Protein AF-A0A848FLX7-F1 (afdb_monomer)

Solvent-accessible surface area (backbone atoms only — not comparable to full-atom values): 18243 Å² total; per-residue (Å²): 87,53,69,36,71,25,84,86,60,88,41,26,33,49,32,21,62,36,48,18,68,13,92,92,61,71,43,74,45,74,50,59,75,95,51,20,68,48,35,54,54,49,52,53,51,46,51,53,52,49,48,54,48,59,73,30,54,90,78,45,88,73,88,76,82,71,93,40,49,74,74,42,47,44,32,34,31,32,32,17,45,21,85,39,62,52,8,48,68,48,31,52,53,49,32,54,70,72,24,56,90,88,47,42,63,82,76,42,56,26,45,28,31,24,37,26,31,36,78,77,26,79,68,51,38,68,56,52,36,51,40,42,78,71,53,32,40,79,28,53,33,48,56,60,86,53,46,68,58,54,61,66,60,47,43,51,43,49,57,54,52,49,52,54,36,50,71,57,36,70,70,51,78,80,49,42,41,41,38,42,41,84,29,55,31,41,41,84,46,52,66,56,53,48,36,41,75,66,56,24,36,31,37,39,36,44,40,63,50,50,34,89,71,38,64,57,58,60,44,26,80,84,22,40,37,57,65,41,64,41,57,47,98,86,69,49,74,42,80,22,28,42,35,49,18,59,41,45,77,78,21,67,53,53,73,47,59,38,56,45,54,52,52,47,36,14,73,44,92,74,51,53,47,27,48,49,21,33,41,38,60,18,39,40,39,75,53,70,57,51,52,32,44,53,53,47,27,59,80,69,75,33,34,34,31,13,52,63,58,52,50,47,37,56,53,16,51,70,66,31,47,78,42,77,76,46,71,77,92,85,53,80,47,65,45,74,52,69,32,87,67,32,53,54,112

pLDDT: mean 97.06, std 1.93, range [88.44, 98.94]

Structure (mmCIF, N/CA/C/O backbone):
data_AF-A0A848FLX7-F1
#
_entry.id   AF-A0A848FLX7-F1
#
loop_
_atom_site.group_PDB
_atom_site.id
_atom_site.type_symbol
_atom_site.label_atom_id
_atom_site.label_alt_id
_atom_site.label_comp_id
_atom_site.label_asym_id
_atom_site.label_entity_id
_atom_site.label_seq_id
_atom_site.pdbx_PDB_ins_code
_atom_site.Cartn_x
_atom_site.Cartn_y
_atom_site.Cartn_z
_atom_site.occupancy
_atom_site.B_iso_or_equiv
_atom_site.auth_seq_id
_atom_site.auth_comp_id
_atom_site.auth_asym_id
_atom_site.auth_atom_id
_atom_site.pdbx_PDB_model_num
ATOM 1 N N . TRP A 1 1 ? 17.409 -17.301 3.131 1.00 89.19 1 TRP A N 1
ATOM 2 C CA . TRP A 1 1 ? 16.414 -16.732 2.208 1.00 89.19 1 TRP A CA 1
ATOM 3 C C . TRP A 1 1 ? 16.467 -15.209 2.173 1.00 89.19 1 TRP A C 1
ATOM 5 O O . TRP A 1 1 ? 16.417 -14.662 1.096 1.00 89.19 1 TRP A O 1
ATOM 15 N N . ALA A 1 2 ? 16.653 -14.505 3.303 1.00 88.44 2 ALA A N 1
ATOM 16 C CA . ALA A 1 2 ? 16.562 -13.034 3.367 1.00 88.44 2 ALA A CA 1
ATOM 17 C C . ALA A 1 2 ? 17.347 -12.204 2.326 1.00 88.44 2 ALA A C 1
ATOM 19 O O . ALA A 1 2 ? 16.922 -11.088 2.067 1.00 88.44 2 ALA A O 1
ATOM 20 N N . ALA A 1 3 ? 18.466 -12.706 1.801 1.00 94.12 3 ALA A N 1
ATOM 21 C CA . ALA A 1 3 ? 19.294 -12.064 0.772 1.00 94.12 3 ALA A CA 1
ATOM 22 C C . ALA A 1 3 ? 19.680 -13.090 -0.311 1.00 94.12 3 ALA A C 1
ATOM 24 O O . ALA A 1 3 ? 20.846 -13.231 -0.672 1.00 94.12 3 ALA A O 1
ATOM 25 N N . GLN A 1 4 ? 18.729 -13.940 -0.693 1.00 95.56 4 GLN A N 1
ATOM 26 C CA . GLN A 1 4 ? 18.921 -14.995 -1.681 1.00 95.56 4 GLN A CA 1
ATOM 27 C C . GLN A 1 4 ? 17.806 -14.888 -2.703 1.00 95.56 4 GLN A C 1
ATOM 29 O O . GLN A 1 4 ? 16.652 -14.871 -2.300 1.00 95.56 4 GLN A O 1
ATOM 34 N N . GLU A 1 5 ? 18.172 -14.890 -3.977 1.00 96.19 5 GLU A N 1
ATOM 35 C CA . GLU A 1 5 ? 17.257 -15.161 -5.083 1.00 96.19 5 GLU A CA 1
ATOM 36 C C . GLU A 1 5 ? 16.887 -16.655 -5.016 1.00 96.19 5 GLU A C 1
ATOM 38 O O . GLU A 1 5 ? 17.757 -17.506 -4.763 1.00 96.19 5 GLU A O 1
ATOM 43 N N . ARG A 1 6 ? 15.596 -16.974 -5.102 1.00 96.12 6 ARG A N 1
ATOM 44 C CA . ARG A 1 6 ? 15.056 -18.324 -4.926 1.00 96.12 6 ARG A CA 1
ATOM 45 C C . ARG A 1 6 ? 14.044 -18.725 -5.996 1.00 96.12 6 ARG A C 1
ATOM 47 O O . ARG A 1 6 ? 13.916 -19.931 -6.210 1.00 96.12 6 ARG A O 1
ATOM 54 N N . ASP A 1 7 ? 13.345 -17.796 -6.638 1.00 95.00 7 ASP A N 1
ATOM 55 C CA . ASP A 1 7 ? 12.300 -18.070 -7.636 1.00 95.00 7 ASP A CA 1
ATOM 56 C C . ASP A 1 7 ? 12.832 -18.337 -9.069 1.00 95.00 7 ASP A C 1
ATOM 58 O O . ASP A 1 7 ? 12.095 -18.788 -9.950 1.00 95.00 7 ASP A O 1
ATOM 62 N N . GLY A 1 8 ? 14.132 -18.146 -9.291 1.00 95.31 8 GLY A N 1
ATOM 63 C CA . GLY A 1 8 ? 14.848 -18.245 -10.560 1.00 95.31 8 GLY A CA 1
ATOM 64 C C . GLY A 1 8 ? 14.825 -16.967 -11.407 1.00 95.31 8 GLY A C 1
ATOM 65 O O . GLY A 1 8 ? 15.223 -17.021 -12.577 1.00 95.31 8 GLY A O 1
ATOM 66 N N . LEU A 1 9 ? 14.348 -15.840 -10.873 1.00 95.44 9 LEU A N 1
ATOM 67 C CA . LEU A 1 9 ? 14.141 -14.590 -11.597 1.00 95.44 9 LEU A CA 1
ATOM 68 C C . LEU A 1 9 ? 14.898 -13.459 -10.900 1.00 95.44 9 LEU A C 1
ATOM 70 O O . LEU A 1 9 ? 14.525 -12.990 -9.840 1.00 95.44 9 LEU A O 1
ATOM 74 N N . THR A 1 10 ? 15.932 -12.914 -11.535 1.00 95.19 10 THR A N 1
ATOM 75 C CA . THR A 1 10 ? 16.674 -11.768 -10.978 1.00 95.19 10 THR A CA 1
ATOM 76 C C . THR A 1 10 ? 15.885 -10.453 -11.084 1.00 95.19 10 THR A C 1
ATOM 78 O O . THR A 1 10 ? 15.084 -10.308 -12.021 1.00 95.19 10 THR A O 1
ATOM 81 N N . PRO A 1 11 ? 16.134 -9.450 -10.218 1.00 96.94 11 PRO A N 1
ATOM 82 C CA . PRO A 1 11 ? 16.991 -9.464 -9.016 1.00 96.94 11 PRO A CA 1
ATOM 83 C C . PRO A 1 11 ? 16.308 -10.137 -7.812 1.00 96.94 11 PRO A C 1
ATOM 85 O O . PRO A 1 11 ? 15.218 -10.674 -7.963 1.00 96.94 11 PRO A O 1
ATOM 88 N N . ILE A 1 12 ? 16.920 -10.077 -6.624 1.00 97.88 12 ILE A N 1
ATOM 89 C CA . ILE A 1 12 ? 16.297 -10.539 -5.375 1.00 97.88 12 ILE A CA 1
ATOM 90 C C . ILE A 1 12 ? 15.062 -9.683 -5.075 1.00 97.88 12 ILE A C 1
ATOM 92 O O . ILE A 1 12 ? 15.116 -8.446 -5.090 1.00 97.88 12 ILE A O 1
ATOM 96 N N . ARG A 1 13 ? 13.952 -10.337 -4.741 1.00 97.19 13 ARG A N 1
ATOM 97 C CA . ARG A 1 13 ? 12.660 -9.716 -4.443 1.00 97.19 13 ARG A CA 1
ATOM 98 C C . ARG A 1 13 ? 12.123 -10.153 -3.088 1.00 97.19 13 ARG A C 1
ATOM 100 O O . ARG A 1 13 ? 12.689 -10.963 -2.357 1.00 97.19 13 ARG A O 1
ATOM 107 N N . SER A 1 14 ? 11.013 -9.542 -2.689 1.00 95.31 14 SER A N 1
ATOM 108 C CA . SER A 1 14 ? 10.400 -9.820 -1.389 1.00 95.31 14 SER A CA 1
ATOM 109 C C . SER A 1 14 ? 9.841 -11.241 -1.262 1.00 95.31 14 SER A C 1
ATOM 111 O O . SER A 1 14 ? 9.833 -11.792 -0.159 1.00 95.31 14 SER A O 1
ATOM 113 N N . ASP A 1 15 ? 9.355 -11.813 -2.365 1.00 95.31 15 ASP A N 1
ATOM 114 C CA . ASP A 1 15 ? 8.728 -13.133 -2.437 1.00 95.31 15 ASP A CA 1
ATOM 115 C C . ASP A 1 15 ? 9.738 -14.269 -2.255 1.00 95.31 15 ASP A C 1
ATOM 117 O O . ASP A 1 15 ? 9.377 -15.292 -1.677 1.00 95.31 15 ASP A O 1
ATOM 121 N N . ASP A 1 16 ? 11.023 -14.045 -2.548 1.00 96.38 16 ASP A N 1
ATOM 122 C CA . ASP A 1 16 ? 12.108 -14.984 -2.233 1.00 96.38 16 ASP A CA 1
ATOM 123 C C . ASP A 1 16 ? 12.153 -15.367 -0.743 1.00 96.38 16 ASP A C 1
ATOM 125 O O . ASP A 1 16 ? 12.635 -16.428 -0.351 1.00 96.38 16 ASP A O 1
ATOM 129 N N . LYS A 1 17 ? 11.626 -14.527 0.153 1.00 94.50 17 LYS A N 1
ATOM 130 C CA . LYS A 1 17 ? 11.526 -14.855 1.588 1.00 94.50 17 LYS A CA 1
ATOM 131 C C . LYS A 1 17 ? 10.428 -15.869 1.903 1.00 94.50 17 LYS A C 1
ATOM 133 O O . LYS A 1 17 ? 10.364 -16.348 3.035 1.00 94.50 17 LYS A O 1
ATOM 138 N N . TYR A 1 18 ? 9.582 -16.171 0.931 1.00 95.19 18 TYR A N 1
ATOM 139 C CA . TYR A 1 18 ? 8.420 -17.038 1.041 1.00 95.19 18 TYR A CA 1
ATOM 140 C C . TYR A 1 18 ? 8.495 -18.230 0.079 1.00 95.19 18 TYR A C 1
ATOM 142 O O . TYR A 1 18 ? 7.966 -19.288 0.419 1.00 95.19 18 TYR A O 1
ATOM 150 N N . TYR A 1 19 ? 9.197 -18.086 -1.049 1.00 95.12 19 TYR A N 1
ATOM 151 C CA . TYR A 1 19 ? 9.442 -19.142 -2.024 1.00 95.12 19 TYR A CA 1
ATOM 152 C C . TYR A 1 19 ? 10.532 -20.120 -1.549 1.00 95.12 19 TYR A C 1
ATOM 154 O O . TYR A 1 19 ? 11.714 -19.793 -1.389 1.00 95.12 19 TYR A O 1
ATOM 162 N N . GLY A 1 20 ? 10.133 -21.362 -1.296 1.00 94.19 20 GLY A N 1
ATOM 163 C CA . GLY A 1 20 ? 10.991 -22.413 -0.764 1.00 94.19 20 GLY A CA 1
ATOM 164 C C . GLY A 1 20 ? 11.665 -23.245 -1.847 1.00 94.19 20 GLY A C 1
ATOM 165 O O . GLY A 1 20 ? 12.803 -23.674 -1.652 1.00 94.19 20 GLY A O 1
ATOM 166 N N . ALA A 1 21 ? 11.014 -23.451 -2.991 1.00 93.56 21 ALA A N 1
ATOM 167 C CA . ALA A 1 21 ? 11.415 -24.429 -4.005 1.00 93.56 21 ALA A CA 1
ATOM 168 C C . ALA A 1 21 ? 12.568 -23.968 -4.928 1.00 93.56 21 ALA A C 1
ATOM 170 O O . ALA A 1 21 ? 12.525 -24.170 -6.143 1.00 93.56 21 ALA A O 1
ATOM 171 N N . ALA A 1 22 ? 13.612 -23.349 -4.368 1.00 94.12 22 ALA A N 1
ATOM 172 C CA . ALA A 1 22 ? 14.777 -22.888 -5.120 1.00 94.12 22 ALA A CA 1
ATOM 173 C C . ALA A 1 22 ? 15.530 -24.055 -5.777 1.00 94.12 22 ALA A C 1
ATOM 175 O O . ALA A 1 22 ? 15.767 -25.085 -5.146 1.00 94.12 22 ALA A O 1
ATOM 176 N N . ALA A 1 23 ? 15.984 -23.879 -7.022 1.00 92.88 23 ALA A N 1
ATOM 177 C CA . ALA A 1 23 ? 16.601 -24.958 -7.805 1.00 92.88 23 ALA A CA 1
ATOM 178 C C . ALA A 1 23 ? 17.851 -25.574 -7.142 1.00 92.88 23 ALA A C 1
ATOM 180 O O . ALA A 1 23 ? 18.072 -26.782 -7.231 1.00 92.88 23 ALA A O 1
ATOM 181 N N . ALA A 1 24 ? 18.666 -24.751 -6.474 1.00 91.88 24 ALA A N 1
ATOM 182 C CA . ALA A 1 24 ? 19.899 -25.185 -5.811 1.00 91.88 24 ALA A CA 1
ATOM 183 C C . ALA A 1 24 ? 19.707 -25.609 -4.338 1.00 91.88 24 ALA A C 1
ATOM 185 O O . ALA A 1 24 ? 20.602 -26.227 -3.765 1.00 91.88 24 ALA A O 1
ATOM 186 N N . ASP A 1 25 ? 18.569 -25.273 -3.725 1.00 93.94 25 ASP A N 1
ATOM 187 C CA . ASP A 1 25 ? 18.243 -25.539 -2.316 1.00 93.94 25 ASP A CA 1
ATOM 188 C C . ASP A 1 25 ? 16.715 -25.684 -2.153 1.00 93.94 25 ASP A C 1
ATOM 190 O O . ASP A 1 25 ? 16.052 -24.766 -1.650 1.00 93.94 25 ASP A O 1
ATOM 194 N N . PRO A 1 26 ? 16.132 -26.801 -2.632 1.00 95.38 26 PRO A N 1
ATOM 195 C CA . PRO A 1 26 ? 14.692 -26.992 -2.613 1.00 95.38 26 PRO A CA 1
ATOM 196 C C . PRO A 1 26 ? 14.205 -27.229 -1.183 1.00 95.38 26 PRO A C 1
ATOM 198 O O . PRO A 1 26 ? 14.571 -28.204 -0.526 1.00 95.38 26 PRO A O 1
ATOM 201 N N . GLN A 1 27 ? 13.342 -26.333 -0.725 1.00 95.94 27 GLN A N 1
ATOM 202 C CA . GLN A 1 27 ? 12.633 -26.390 0.548 1.00 95.94 27 GLN A CA 1
ATOM 203 C C . GLN A 1 27 ? 11.127 -26.272 0.283 1.00 95.94 27 GLN A C 1
ATOM 205 O O . GLN A 1 27 ? 10.707 -25.884 -0.806 1.00 95.94 27 GLN A O 1
ATOM 210 N N . SER A 1 28 ? 10.297 -26.576 1.278 1.00 95.06 28 SER A N 1
ATOM 211 C CA . SER A 1 28 ? 8.888 -26.171 1.225 1.00 95.06 28 SER A CA 1
ATOM 212 C C . SER A 1 28 ? 8.779 -24.653 1.313 1.00 95.06 28 SER A C 1
ATOM 214 O O . SER A 1 28 ? 9.562 -24.033 2.034 1.00 95.06 28 SER A O 1
ATOM 216 N N . ASP A 1 29 ? 7.791 -24.069 0.641 1.00 94.50 29 ASP A N 1
ATOM 217 C CA . ASP A 1 29 ? 7.465 -22.651 0.797 1.00 94.50 29 ASP A CA 1
ATOM 218 C C . ASP A 1 29 ? 7.195 -22.297 2.262 1.00 94.50 29 ASP A C 1
ATOM 220 O O . ASP A 1 29 ? 6.688 -23.111 3.043 1.00 94.50 29 ASP A O 1
ATOM 224 N N . TRP A 1 30 ? 7.519 -21.058 2.639 1.00 91.94 30 TRP A N 1
ATOM 225 C CA . TRP A 1 30 ? 7.217 -20.552 3.981 1.00 91.94 30 TRP A CA 1
ATOM 226 C C . TRP A 1 30 ? 5.709 -20.523 4.243 1.00 91.94 30 TRP A C 1
ATOM 228 O O . TRP A 1 30 ? 5.258 -20.741 5.369 1.00 91.94 30 TRP A O 1
ATOM 238 N N . VAL A 1 31 ? 4.932 -20.236 3.194 1.00 89.56 31 VAL A N 1
ATOM 239 C CA . VAL A 1 31 ? 3.473 -20.196 3.225 1.00 89.56 31 VAL A CA 1
ATOM 240 C C . VAL A 1 31 ? 2.897 -21.370 2.437 1.00 89.56 31 VAL A C 1
ATOM 242 O O . VAL A 1 31 ? 3.304 -21.656 1.319 1.00 89.56 31 VAL A O 1
ATOM 245 N N . ASP A 1 32 ? 1.911 -22.044 3.021 1.00 92.62 32 ASP A N 1
ATOM 246 C CA . ASP A 1 32 ? 1.119 -23.061 2.329 1.00 92.62 32 ASP A CA 1
ATOM 247 C C . ASP A 1 32 ? 0.087 -22.369 1.428 1.00 92.62 32 ASP A C 1
ATOM 249 O O . ASP A 1 32 ? -0.885 -21.790 1.930 1.00 92.62 32 ASP A O 1
ATOM 253 N N . LEU A 1 33 ? 0.278 -22.435 0.106 1.00 92.88 33 LEU A N 1
ATOM 254 C CA . LEU A 1 33 ? -0.634 -21.828 -0.867 1.00 92.88 33 LEU A CA 1
ATOM 255 C C . LEU A 1 33 ? -2.056 -22.402 -0.807 1.00 92.88 33 LEU A C 1
ATOM 257 O O . LEU A 1 33 ? -3.013 -21.680 -1.073 1.00 92.88 33 LEU A O 1
ATOM 261 N N . ALA A 1 34 ? -2.253 -23.632 -0.318 1.00 94.81 34 ALA A N 1
ATOM 262 C CA . ALA A 1 34 ? -3.601 -24.158 -0.086 1.00 94.81 34 ALA A CA 1
ATOM 263 C C . ALA A 1 34 ? -4.333 -23.438 1.068 1.00 94.81 34 ALA A C 1
ATOM 265 O O . ALA A 1 34 ? -5.549 -23.571 1.222 1.00 94.81 34 ALA A O 1
ATOM 266 N N . LYS A 1 35 ? -3.606 -22.669 1.890 1.00 95.94 35 LYS A N 1
ATOM 267 C CA . LYS A 1 35 ? -4.122 -21.893 3.028 1.00 95.94 35 LYS A CA 1
ATOM 268 C C . LYS A 1 35 ? -3.846 -20.393 2.922 1.00 95.94 35 LYS A C 1
ATOM 270 O O . LYS A 1 35 ? -4.177 -19.664 3.856 1.00 95.94 35 LYS A O 1
ATOM 275 N N . VAL A 1 36 ? -3.287 -19.914 1.810 1.00 96.31 36 VAL A N 1
ATOM 276 C CA . VAL A 1 36 ? -2.887 -18.503 1.626 1.00 96.31 36 VAL A CA 1
ATOM 277 C C . VAL A 1 36 ? -4.069 -17.532 1.654 1.00 96.31 36 VAL A C 1
ATOM 279 O O . VAL A 1 36 ? -3.903 -16.343 1.904 1.00 96.31 36 VAL A O 1
ATOM 282 N N . ALA A 1 37 ? -5.289 -18.042 1.484 1.00 97.00 37 ALA A N 1
ATOM 283 C CA . ALA A 1 37 ? -6.525 -17.303 1.707 1.00 97.00 37 ALA A CA 1
ATOM 284 C C . ALA A 1 37 ? -6.699 -16.790 3.150 1.00 97.00 37 ALA A C 1
ATOM 286 O O . ALA A 1 37 ? -7.409 -15.808 3.359 1.00 97.00 37 ALA A O 1
ATOM 287 N N . ILE A 1 38 ? -6.116 -17.477 4.138 1.00 97.69 38 ILE A N 1
ATOM 288 C CA . ILE A 1 38 ? -6.300 -17.184 5.561 1.00 97.69 38 ILE A CA 1
ATOM 289 C C . ILE A 1 38 ? -5.268 -16.128 5.984 1.00 97.69 38 ILE A C 1
ATOM 291 O O . ILE A 1 38 ? -4.069 -16.398 5.880 1.00 97.69 38 ILE A O 1
ATOM 295 N N . PRO A 1 39 ? -5.681 -14.972 6.538 1.00 97.00 39 PRO A N 1
ATOM 296 C CA . PRO A 1 39 ? -4.765 -14.005 7.137 1.00 97.00 39 PRO A CA 1
ATOM 297 C C . PRO A 1 39 ? -4.252 -14.536 8.484 1.00 97.00 39 PRO A C 1
ATOM 299 O O . PRO A 1 39 ? -4.696 -14.113 9.549 1.00 97.00 39 PRO A O 1
ATOM 302 N N . GLN A 1 40 ? -3.358 -15.526 8.464 1.00 95.56 40 GLN A N 1
ATOM 303 C CA . GLN A 1 40 ? -2.942 -16.260 9.664 1.00 95.56 40 GLN A CA 1
ATOM 304 C C . GLN A 1 40 ? -2.412 -15.343 10.778 1.00 95.56 40 GLN A C 1
ATOM 306 O O . GLN A 1 40 ? -2.744 -15.554 11.946 1.00 95.56 40 GLN A O 1
ATOM 311 N N . ALA A 1 41 ? -1.635 -14.314 10.432 1.00 95.12 41 ALA A N 1
ATOM 312 C CA . ALA A 1 41 ? -1.134 -13.337 11.394 1.00 95.12 41 ALA A CA 1
ATOM 313 C C . ALA A 1 41 ? -2.278 -12.501 11.993 1.00 95.12 41 ALA A C 1
ATOM 315 O O . ALA A 1 41 ? -2.331 -12.309 13.212 1.00 95.12 41 ALA A O 1
ATOM 316 N N . ASP A 1 42 ? -3.237 -12.071 11.168 1.00 97.31 42 ASP A N 1
ATOM 317 C CA . ASP A 1 42 ? -4.362 -11.258 11.640 1.00 97.31 42 ASP A CA 1
ATOM 318 C C . ASP A 1 42 ? -5.331 -12.083 12.492 1.00 97.31 42 ASP A C 1
ATOM 320 O O . ASP A 1 42 ? -5.830 -11.580 13.497 1.00 97.31 42 ASP A O 1
ATOM 324 N N . GLU A 1 43 ? -5.579 -13.353 12.151 1.00 96.81 43 GLU A N 1
ATOM 325 C CA . GLU A 1 43 ? -6.420 -14.246 12.957 1.00 96.81 43 GLU A CA 1
ATOM 326 C C . GLU A 1 43 ? -5.779 -14.544 14.317 1.00 96.81 43 GLU A C 1
ATOM 328 O O . GLU A 1 43 ? -6.469 -14.531 15.339 1.00 96.81 43 GLU A O 1
ATOM 333 N N . GLN A 1 44 ? -4.457 -14.732 14.375 1.00 96.19 44 GLN A N 1
ATOM 334 C CA . GLN A 1 44 ? -3.742 -14.878 15.647 1.00 96.19 44 GLN A CA 1
ATOM 335 C C . GLN A 1 44 ? -3.828 -13.599 16.493 1.00 96.19 44 GLN A C 1
ATOM 337 O O . GLN A 1 44 ? -4.138 -13.660 17.688 1.00 96.19 44 GLN A O 1
ATOM 342 N N . GLN A 1 45 ? -3.629 -12.426 15.883 1.00 95.50 45 GLN A N 1
ATOM 343 C CA . GLN A 1 45 ? -3.776 -11.145 16.576 1.00 95.50 45 GLN A CA 1
ATOM 344 C C . GLN A 1 45 ? -5.221 -10.917 17.048 1.00 95.50 45 GLN A C 1
ATOM 346 O O . GLN A 1 45 ? -5.453 -10.433 18.160 1.00 95.50 45 GLN A O 1
ATOM 351 N N . ARG A 1 46 ? -6.210 -11.285 16.231 1.00 95.31 46 ARG A N 1
ATOM 352 C CA . ARG A 1 46 ? -7.637 -11.173 16.546 1.00 95.31 46 ARG A CA 1
ATOM 353 C C . ARG A 1 46 ? -8.037 -12.114 17.673 1.00 95.31 46 ARG A C 1
ATOM 355 O O . ARG A 1 46 ? -8.772 -11.688 18.564 1.00 95.31 46 ARG A O 1
ATOM 362 N N . LEU A 1 47 ? -7.524 -13.345 17.684 1.00 97.00 47 LEU A N 1
ATOM 363 C CA . LEU A 1 47 ? -7.699 -14.279 18.792 1.00 97.00 47 LEU A CA 1
ATOM 364 C C . LEU A 1 47 ? -7.158 -13.673 20.088 1.00 97.00 47 LEU A C 1
ATOM 366 O O . LEU A 1 47 ? -7.888 -13.614 21.077 1.00 97.00 47 LEU A O 1
ATOM 370 N N . LEU A 1 48 ? -5.928 -13.150 20.074 1.00 96.94 48 LEU A N 1
ATOM 371 C CA . LEU A 1 48 ? -5.336 -12.492 21.240 1.00 96.94 48 LEU A CA 1
ATOM 372 C C . LEU A 1 48 ? -6.191 -11.308 21.722 1.00 96.94 48 LEU A C 1
ATOM 374 O O . LEU A 1 48 ? -6.503 -11.213 22.909 1.00 96.94 48 LEU A O 1
ATOM 378 N N . ALA A 1 49 ? -6.621 -10.430 20.813 1.00 95.19 49 ALA A N 1
ATOM 379 C CA . ALA A 1 49 ? -7.471 -9.292 21.154 1.00 95.19 49 ALA A CA 1
ATOM 380 C C . ALA A 1 49 ? -8.815 -9.735 21.758 1.00 95.19 49 ALA A C 1
ATOM 382 O O . ALA A 1 49 ? -9.263 -9.172 22.759 1.00 95.19 49 ALA A O 1
ATOM 383 N N . ASN A 1 50 ? -9.443 -10.768 21.192 1.00 95.25 50 ASN A N 1
ATOM 384 C CA . ASN A 1 50 ? -10.699 -11.310 21.698 1.00 95.25 50 ASN A CA 1
ATOM 385 C C . ASN A 1 50 ? -10.517 -11.945 23.084 1.00 95.25 50 ASN A C 1
ATOM 387 O O . ASN A 1 50 ? -11.332 -11.686 23.970 1.00 95.25 50 ASN A O 1
ATOM 391 N N . LEU A 1 51 ? -9.426 -12.683 23.320 1.00 97.06 51 LEU A N 1
ATOM 392 C CA . LEU A 1 51 ? -9.089 -13.225 24.640 1.00 97.06 51 LEU A CA 1
ATOM 393 C C . LEU A 1 51 ? -8.921 -12.113 25.680 1.00 97.06 51 LEU A C 1
ATOM 395 O O . LEU A 1 51 ? -9.521 -12.197 26.749 1.00 97.06 51 LEU A O 1
ATOM 399 N N . ILE A 1 52 ? -8.194 -11.037 25.354 1.00 96.06 52 ILE A N 1
ATOM 400 C CA . ILE A 1 52 ? -8.041 -9.871 26.242 1.00 96.06 52 ILE A CA 1
ATOM 401 C C . ILE A 1 52 ? -9.412 -9.292 26.607 1.00 96.06 52 ILE A C 1
ATOM 403 O O . ILE A 1 52 ? -9.695 -9.067 27.785 1.00 96.06 52 ILE A O 1
ATOM 407 N N . THR A 1 53 ? -10.286 -9.079 25.618 1.00 94.44 53 THR A N 1
ATOM 408 C CA . THR A 1 53 ? -11.628 -8.542 25.885 1.00 94.44 53 THR A CA 1
ATOM 409 C C . THR A 1 53 ? -12.472 -9.495 26.726 1.00 94.44 53 THR A C 1
ATOM 411 O O . THR A 1 53 ? -13.099 -9.046 27.683 1.00 94.44 53 THR A O 1
ATOM 414 N N . HIS A 1 54 ? -12.437 -10.798 26.431 1.00 95.19 54 HIS A N 1
ATOM 415 C CA . HIS A 1 54 ? -13.211 -11.822 27.127 1.00 95.19 54 HIS A CA 1
ATOM 416 C C . HIS A 1 54 ? -12.773 -11.972 28.587 1.00 95.19 54 HIS A C 1
ATOM 418 O O . HIS A 1 54 ? -13.596 -11.908 29.498 1.00 95.19 54 HIS A O 1
ATOM 424 N N . MET A 1 55 ? -11.467 -12.093 28.830 1.00 95.75 55 MET A N 1
ATOM 425 C CA . MET A 1 55 ? -10.907 -12.220 30.177 1.00 95.75 55 MET A CA 1
ATOM 426 C C . MET A 1 55 ? -11.141 -10.964 31.025 1.00 95.75 55 MET A C 1
ATOM 428 O O . MET A 1 55 ? -11.218 -11.052 32.250 1.00 95.75 55 MET A O 1
ATOM 432 N N . ASN A 1 56 ? -11.287 -9.793 30.396 1.00 94.88 56 ASN A N 1
ATOM 433 C CA . ASN A 1 56 ? -11.566 -8.553 31.109 1.00 94.88 56 ASN A CA 1
ATOM 434 C C . ASN A 1 56 ? -13.065 -8.309 31.368 1.00 94.88 56 ASN A C 1
ATOM 436 O O . ASN A 1 56 ? -13.383 -7.389 32.122 1.00 94.88 56 ASN A O 1
ATOM 440 N N . LEU A 1 57 ? -13.984 -9.129 30.831 1.00 90.31 57 LEU A N 1
ATOM 441 C CA . LEU A 1 57 ? -15.438 -8.949 31.003 1.00 90.31 57 LEU A CA 1
ATOM 442 C C . LEU A 1 57 ? -15.866 -8.911 32.474 1.00 90.31 57 LEU A C 1
ATOM 444 O O . LEU A 1 57 ? -16.716 -8.105 32.840 1.00 90.31 57 LEU A O 1
ATOM 448 N N . ALA A 1 58 ? -15.241 -9.726 33.329 1.00 90.62 58 ALA A N 1
ATOM 449 C CA . ALA A 1 58 ? -15.523 -9.740 34.767 1.00 90.62 58 ALA A CA 1
ATOM 450 C C . ALA A 1 58 ? -15.051 -8.466 35.497 1.00 90.62 58 ALA A C 1
ATOM 452 O O . ALA A 1 58 ? -15.439 -8.225 36.638 1.00 90.62 58 ALA A O 1
ATOM 453 N N . ARG A 1 59 ? -14.191 -7.660 34.860 1.00 92.56 59 ARG A N 1
ATOM 454 C CA . ARG A 1 59 ? -13.644 -6.420 35.420 1.00 92.56 59 ARG A CA 1
ATOM 455 C C . ARG A 1 59 ? -14.335 -5.189 34.861 1.00 92.56 59 ARG A C 1
ATOM 457 O O . ARG A 1 59 ? -14.818 -4.385 35.646 1.00 92.56 59 ARG A O 1
ATOM 464 N N . LYS A 1 60 ? -14.316 -5.015 33.536 1.00 93.38 60 LYS A N 1
ATOM 465 C CA . LYS A 1 60 ? -14.958 -3.911 32.804 1.00 93.38 60 LYS A CA 1
ATOM 466 C C . LYS A 1 60 ? -14.941 -4.175 31.290 1.00 93.38 60 LYS A C 1
ATOM 468 O O . LYS A 1 60 ? -14.017 -4.831 30.804 1.00 93.38 60 LYS A O 1
ATOM 473 N N . PRO A 1 61 ? -15.860 -3.599 30.503 1.00 94.00 61 PRO A N 1
ATOM 474 C CA . PRO A 1 61 ? -15.703 -3.570 29.051 1.00 94.00 61 PRO A CA 1
ATOM 475 C C . PRO A 1 61 ? -14.423 -2.811 28.648 1.00 94.00 61 PRO A C 1
ATOM 477 O O . PRO A 1 61 ? -14.021 -1.857 29.321 1.00 94.00 61 PRO A O 1
ATOM 480 N N . LEU A 1 62 ? -13.774 -3.229 27.557 1.00 94.38 62 LEU A N 1
ATOM 481 C CA . LEU A 1 62 ? -12.616 -2.537 26.977 1.00 94.38 62 LEU A CA 1
ATOM 482 C C . LEU A 1 62 ? -12.981 -2.009 25.587 1.00 94.38 62 LEU A C 1
ATOM 484 O O . LEU A 1 62 ? -13.287 -2.819 24.709 1.00 94.38 62 LEU A O 1
ATOM 488 N N . PRO A 1 63 ? -12.957 -0.683 25.362 1.00 93.88 63 PRO A N 1
ATOM 489 C CA . PRO A 1 63 ? -13.149 -0.138 24.033 1.00 93.88 63 PRO A CA 1
ATOM 490 C C . PRO A 1 63 ? -11.907 -0.409 23.180 1.00 93.88 63 PRO A C 1
ATOM 492 O O . PRO A 1 63 ? -10.782 -0.486 23.680 1.00 93.88 63 PRO A O 1
ATOM 495 N N . ARG A 1 64 ? -12.123 -0.534 21.874 1.00 93.62 64 ARG A N 1
ATOM 496 C CA . ARG A 1 64 ? -11.066 -0.639 20.869 1.00 93.62 64 ARG A CA 1
ATOM 497 C C . ARG A 1 64 ? -11.468 0.166 19.647 1.00 93.62 64 ARG A C 1
ATOM 499 O O . ARG A 1 64 ? -12.649 0.223 19.316 1.00 93.62 64 ARG A O 1
ATOM 506 N N . PHE A 1 65 ? -10.486 0.739 18.968 1.00 95.38 65 PHE A N 1
ATOM 507 C CA . PHE A 1 65 ? -10.725 1.368 17.678 1.00 95.38 65 PHE A CA 1
ATOM 508 C C . PHE A 1 65 ? -10.930 0.315 16.593 1.00 95.38 65 PHE A C 1
ATOM 510 O O . PHE A 1 65 ? -10.243 -0.714 16.581 1.00 95.38 65 PHE A O 1
ATOM 517 N N . TRP A 1 66 ? -11.853 0.593 15.673 1.00 95.81 66 TRP A N 1
ATOM 518 C CA . TRP A 1 66 ? -12.083 -0.250 14.504 1.00 95.81 66 TRP A CA 1
ATOM 519 C C . TRP A 1 66 ? -10.873 -0.245 13.557 1.00 95.81 66 TRP A C 1
ATOM 521 O O . TRP A 1 66 ? -9.928 0.518 13.754 1.00 95.81 66 TRP A O 1
ATOM 531 N N . TYR A 1 67 ? -10.854 -1.141 12.571 1.00 95.50 67 TYR A N 1
ATOM 532 C CA . TYR A 1 67 ? -9.728 -1.296 11.643 1.00 95.50 67 TYR A CA 1
ATOM 533 C C . TYR A 1 67 ? -9.605 -0.107 10.681 1.00 95.50 67 TYR A C 1
ATOM 535 O O . TYR A 1 67 ? -8.525 0.471 10.550 1.00 95.50 67 TYR A O 1
ATOM 543 N N . PHE A 1 68 ? -10.725 0.293 10.077 1.00 98.31 68 PHE A N 1
ATOM 544 C CA . PHE A 1 68 ? -10.809 1.350 9.066 1.00 98.31 68 PHE A CA 1
ATOM 545 C C . PHE A 1 68 ? -11.893 2.385 9.419 1.00 98.31 68 PHE A C 1
ATOM 547 O O . PHE A 1 68 ? -12.746 2.098 10.266 1.00 98.31 68 PHE A O 1
ATOM 554 N N . PRO A 1 69 ? -11.887 3.578 8.796 1.00 97.75 69 PRO A N 1
ATOM 555 C CA . PRO A 1 69 ? -12.910 4.597 9.005 1.00 97.75 69 PRO A CA 1
ATOM 556 C C . PRO A 1 69 ? -14.320 4.063 8.780 1.00 97.75 69 PRO A C 1
ATOM 558 O O . PRO A 1 69 ? -14.529 3.154 7.973 1.00 97.75 69 PRO A O 1
ATOM 561 N N . ASN A 1 70 ? -15.301 4.661 9.453 1.00 96.69 70 ASN A N 1
ATOM 562 C CA . ASN A 1 70 ? -16.729 4.452 9.204 1.00 96.69 70 ASN A CA 1
ATOM 563 C C . ASN A 1 70 ? -17.170 2.977 9.286 1.00 96.69 70 ASN A C 1
ATOM 565 O O . ASN A 1 70 ? -18.159 2.577 8.678 1.00 96.69 70 ASN A O 1
ATOM 569 N N . GLY A 1 71 ? -16.434 2.147 10.033 1.00 96.81 71 GLY A N 1
ATOM 570 C CA . GLY A 1 71 ? -16.754 0.729 10.187 1.00 96.81 71 GLY A CA 1
ATOM 571 C C . GLY A 1 71 ? -16.400 -0.144 8.978 1.00 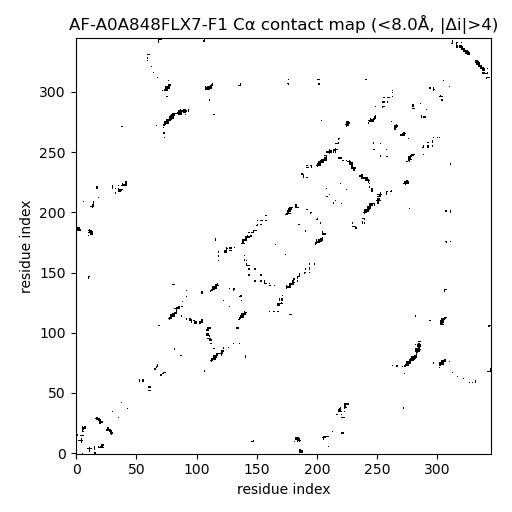96.81 71 GLY A C 1
ATOM 572 O O . GLY A 1 71 ? -16.793 -1.313 8.960 1.00 96.81 71 GLY A O 1
ATOM 573 N N . HIS A 1 72 ? -15.657 0.363 7.984 1.00 98.50 72 HIS A N 1
ATOM 574 C CA . HIS A 1 72 ? -15.253 -0.448 6.835 1.00 98.50 72 HIS A CA 1
ATOM 575 C C . HIS A 1 72 ? -14.474 -1.693 7.285 1.00 98.50 72 HIS A C 1
ATOM 577 O O . HIS A 1 72 ? -13.657 -1.660 8.207 1.00 98.50 72 HIS A O 1
ATOM 583 N N . LYS A 1 73 ? -14.768 -2.821 6.640 1.00 98.50 73 LYS A N 1
ATOM 584 C CA . LYS A 1 73 ? -14.092 -4.111 6.850 1.00 98.50 73 LYS A CA 1
ATOM 585 C C . LYS A 1 73 ? -12.950 -4.329 5.860 1.00 98.50 73 LYS A C 1
ATOM 587 O O . LYS A 1 73 ? -12.012 -5.057 6.157 1.00 98.50 73 LYS A O 1
ATOM 592 N N . ALA A 1 74 ? -13.046 -3.702 4.695 1.00 98.81 74 ALA A N 1
ATOM 593 C CA . ALA A 1 74 ? -12.069 -3.793 3.629 1.00 98.81 74 ALA A CA 1
ATOM 594 C C . ALA A 1 74 ? -11.810 -2.412 3.036 1.00 98.81 74 ALA A C 1
ATOM 596 O O . ALA A 1 74 ? -12.685 -1.544 3.084 1.00 98.81 74 ALA A O 1
ATOM 597 N N . VAL A 1 75 ? -10.636 -2.244 2.441 1.00 98.88 75 VAL A N 1
ATOM 598 C CA . VAL A 1 75 ? -10.267 -1.093 1.615 1.00 98.88 75 VAL A CA 1
ATOM 599 C C . VAL A 1 75 ? -9.311 -1.553 0.523 1.00 98.88 75 VAL A C 1
ATOM 601 O O . VAL A 1 75 ? -8.498 -2.446 0.749 1.00 98.88 75 VAL A O 1
ATOM 604 N N . VAL A 1 76 ? -9.411 -0.960 -0.662 1.00 98.94 76 VAL A N 1
ATOM 605 C CA . VAL A 1 76 ? -8.442 -1.147 -1.742 1.00 98.94 76 VAL A CA 1
ATOM 606 C C . VAL A 1 76 ? -7.453 0.011 -1.715 1.00 98.94 76 VAL A C 1
ATOM 608 O O . VAL A 1 76 ? -7.860 1.170 -1.793 1.00 98.94 76 VAL A O 1
ATOM 611 N N . ILE A 1 77 ? -6.160 -0.298 -1.639 1.00 98.94 77 ILE A N 1
ATOM 612 C CA . ILE A 1 77 ? -5.087 0.671 -1.867 1.00 98.94 77 ILE A CA 1
ATOM 613 C C . ILE A 1 77 ? -4.714 0.573 -3.347 1.00 98.94 77 ILE A C 1
ATOM 615 O O . ILE A 1 77 ? -4.046 -0.369 -3.768 1.00 98.94 77 ILE A O 1
ATOM 619 N N . MET A 1 78 ? -5.198 1.514 -4.152 1.00 98.94 78 MET A N 1
ATOM 620 C CA . MET A 1 78 ? -4.971 1.517 -5.594 1.00 98.94 78 MET A CA 1
ATOM 621 C C . MET A 1 78 ? -3.632 2.181 -5.899 1.00 98.94 78 MET A C 1
ATOM 623 O O . MET A 1 78 ? -3.502 3.395 -5.732 1.00 98.94 78 MET A O 1
ATOM 627 N N . THR A 1 79 ? -2.650 1.404 -6.351 1.00 98.94 79 THR A N 1
ATOM 628 C CA . THR A 1 79 ? -1.357 1.924 -6.810 1.00 98.94 79 THR A CA 1
ATOM 629 C C . THR A 1 79 ? -1.041 1.438 -8.223 1.00 98.94 79 THR A C 1
ATOM 631 O O . THR A 1 79 ? -1.654 0.487 -8.711 1.00 98.94 79 THR A O 1
ATOM 634 N N . GLY A 1 80 ? -0.114 2.109 -8.892 1.00 98.56 80 GLY A N 1
ATOM 635 C CA . GLY A 1 80 ? 0.414 1.696 -10.183 1.00 98.56 80 GLY A CA 1
ATOM 636 C C . GLY A 1 80 ? 1.700 2.441 -10.508 1.00 98.56 80 GLY A C 1
ATOM 637 O O . GLY A 1 80 ? 1.947 3.520 -9.957 1.00 98.56 80 GLY A O 1
ATOM 638 N N . ASP A 1 81 ? 2.486 1.854 -11.400 1.00 98.62 81 ASP A N 1
ATOM 639 C CA . ASP A 1 81 ? 3.799 2.361 -11.787 1.00 98.62 81 ASP A CA 1
ATOM 640 C C . ASP A 1 81 ? 3.751 2.996 -13.187 1.00 98.62 81 ASP A C 1
ATOM 642 O O . ASP A 1 81 ? 3.170 2.427 -14.116 1.00 98.62 81 ASP A O 1
ATOM 646 N N . ASP A 1 82 ? 4.332 4.191 -13.330 1.00 97.94 82 ASP A N 1
ATOM 647 C CA . ASP A 1 82 ? 4.480 4.911 -14.601 1.00 97.94 82 ASP A CA 1
ATOM 648 C C . ASP A 1 82 ? 5.965 5.018 -14.943 1.00 97.94 82 ASP A C 1
ATOM 650 O O . ASP A 1 82 ? 6.725 5.787 -14.338 1.00 97.94 82 ASP A O 1
ATOM 654 N N . HIS A 1 83 ? 6.363 4.270 -15.964 1.00 97.88 83 HIS A N 1
ATOM 655 C CA . HIS A 1 83 ? 7.716 4.212 -16.501 1.00 97.88 83 HIS A CA 1
ATOM 656 C C . HIS A 1 83 ? 7.976 5.326 -17.522 1.00 97.88 83 HIS A C 1
ATOM 658 O O . HIS A 1 83 ? 8.716 5.140 -18.486 1.00 97.88 83 HIS A O 1
ATOM 664 N N . ALA A 1 84 ? 7.342 6.482 -17.314 1.00 96.38 84 ALA A N 1
ATOM 665 C CA . ALA A 1 84 ? 7.306 7.624 -18.215 1.00 96.38 84 ALA A CA 1
ATOM 666 C C . ALA A 1 84 ? 6.566 7.411 -19.539 1.00 96.38 84 ALA A C 1
ATOM 668 O O . ALA A 1 84 ? 6.803 8.121 -20.520 1.00 96.38 84 ALA A O 1
ATOM 669 N N . ASN A 1 85 ? 5.589 6.508 -19.539 1.00 95.12 85 ASN A N 1
ATOM 670 C CA . ASN A 1 85 ? 4.706 6.277 -20.679 1.00 95.12 85 ASN A CA 1
ATOM 671 C C . ASN A 1 85 ? 3.508 7.245 -20.709 1.00 95.12 85 ASN A C 1
ATOM 673 O O . ASN A 1 85 ? 2.837 7.373 -21.734 1.00 95.12 85 ASN A O 1
ATOM 677 N N . GLY A 1 86 ? 3.275 7.995 -19.624 1.00 90.81 86 GLY A N 1
ATOM 678 C CA . GLY A 1 86 ? 2.347 9.130 -19.612 1.00 90.81 86 GLY A CA 1
ATOM 679 C C . GLY A 1 86 ? 0.877 8.755 -19.415 1.00 90.81 86 GLY A C 1
ATOM 680 O O . GLY A 1 86 ? -0.006 9.568 -19.704 1.00 90.81 86 GLY A O 1
ATOM 681 N N . GLY A 1 87 ? 0.591 7.555 -18.907 1.00 97.25 87 GLY A N 1
ATOM 682 C CA . GLY A 1 87 ? -0.771 7.117 -18.605 1.00 97.25 87 GLY A CA 1
ATOM 683 C C . GLY A 1 87 ? -1.344 7.705 -17.309 1.00 97.25 87 GLY A C 1
ATOM 684 O O . GLY A 1 87 ? -2.570 7.786 -17.180 1.00 97.25 87 GLY A O 1
ATOM 685 N N . THR A 1 88 ? -0.504 8.197 -16.386 1.00 98.31 88 THR A N 1
ATOM 686 C CA . THR A 1 88 ? -0.937 8.701 -15.067 1.00 98.31 88 THR A CA 1
ATOM 687 C C . THR A 1 88 ? -2.065 9.743 -15.124 1.00 98.31 88 THR A C 1
ATOM 689 O O . THR A 1 88 ? -3.092 9.520 -14.472 1.00 98.31 88 THR A O 1
ATOM 692 N N . PRO A 1 89 ? -1.972 10.849 -15.899 1.00 98.31 89 PRO A N 1
ATOM 693 C CA . PRO A 1 89 ? -3.053 11.836 -15.944 1.00 98.31 89 PRO A CA 1
ATOM 694 C C . PRO A 1 89 ? -4.376 11.222 -16.418 1.00 98.31 89 PRO A C 1
ATOM 696 O O . PRO A 1 89 ? -5.433 11.471 -15.840 1.00 98.31 89 PRO A O 1
ATOM 699 N N . GLY A 1 90 ? -4.315 10.353 -17.432 1.00 98.38 90 GLY A N 1
ATOM 700 C CA . GLY A 1 90 ? -5.489 9.654 -17.946 1.00 98.38 90 GLY A CA 1
ATOM 701 C C . GLY A 1 90 ? -6.108 8.703 -16.918 1.00 98.38 90 GLY A C 1
ATOM 702 O O . GLY A 1 90 ? -7.333 8.681 -16.780 1.00 98.38 90 GLY A O 1
ATOM 703 N N . ARG A 1 91 ? -5.286 7.980 -16.144 1.00 98.62 91 ARG A N 1
ATOM 704 C CA . ARG A 1 91 ? -5.756 7.113 -15.051 1.00 98.62 91 ARG A CA 1
ATOM 705 C C . ARG A 1 91 ? -6.481 7.914 -13.971 1.00 98.62 91 ARG A C 1
ATOM 707 O O . ARG A 1 91 ? -7.562 7.519 -13.533 1.00 98.62 91 ARG A O 1
ATOM 714 N N . PHE A 1 92 ? -5.930 9.052 -13.557 1.00 98.75 92 PHE A N 1
ATOM 715 C CA . PHE A 1 92 ? -6.558 9.895 -12.537 1.00 98.75 92 PHE A CA 1
ATOM 716 C C . PHE A 1 92 ? -7.864 10.529 -13.027 1.00 98.75 92 PHE A C 1
ATOM 718 O O . PHE A 1 92 ? -8.862 10.503 -12.303 1.00 98.75 92 PHE A O 1
ATOM 725 N N . GLU A 1 93 ? -7.925 10.999 -14.278 1.00 98.69 93 GLU A N 1
ATOM 726 C CA . GLU A 1 93 ? -9.190 11.457 -14.872 1.00 98.69 93 GLU A CA 1
ATOM 727 C C . GLU A 1 93 ? -10.232 10.339 -14.956 1.00 98.69 93 GLU A C 1
ATOM 729 O O . GLU A 1 93 ? -11.406 10.557 -14.640 1.00 98.69 93 GLU A O 1
ATOM 734 N N . ARG A 1 94 ? -9.818 9.114 -15.294 1.00 98.69 94 ARG A N 1
ATOM 735 C CA . ARG A 1 94 ? -10.718 7.958 -15.299 1.00 98.69 94 ARG A CA 1
ATOM 736 C C . ARG A 1 94 ? -11.292 7.680 -13.907 1.00 98.69 94 ARG A C 1
ATOM 738 O O . ARG A 1 94 ? -12.501 7.496 -13.766 1.00 98.69 94 ARG A O 1
ATOM 745 N N . PHE A 1 95 ? -10.473 7.722 -12.861 1.00 98.81 95 PHE A N 1
ATOM 746 C CA . PHE A 1 95 ? -10.932 7.548 -11.478 1.00 98.81 95 PHE A CA 1
ATOM 747 C C . PHE A 1 95 ? -11.849 8.678 -10.992 1.00 98.81 95 PHE A C 1
ATOM 749 O O . PHE A 1 95 ? -12.817 8.416 -10.268 1.00 98.81 95 PHE A O 1
ATOM 756 N N . LYS A 1 96 ? -11.636 9.921 -11.442 1.00 98.75 96 LYS A N 1
ATOM 757 C CA . LYS A 1 96 ? -12.580 11.030 -11.211 1.00 98.75 96 LYS A CA 1
ATOM 758 C C . LYS A 1 96 ? -13.935 10.753 -11.854 1.00 98.75 96 LYS A C 1
ATOM 760 O O . LYS A 1 96 ? -14.951 10.912 -11.188 1.00 98.75 96 LYS A O 1
ATOM 765 N N . GLN A 1 97 ? -13.957 10.283 -13.101 1.00 98.50 97 GLN A N 1
ATOM 766 C CA . GLN A 1 97 ? -15.197 9.932 -13.808 1.00 98.50 97 GLN A CA 1
ATOM 767 C C . GLN A 1 97 ? -15.942 8.763 -13.154 1.00 98.50 97 GLN A C 1
ATOM 769 O O . GLN A 1 97 ? -17.171 8.738 -13.141 1.00 98.50 97 GLN A O 1
ATOM 774 N N . LEU A 1 98 ? -15.209 7.783 -12.620 1.00 98.50 98 LEU A N 1
ATOM 775 C CA . LEU A 1 98 ? -15.791 6.631 -11.932 1.00 98.50 98 LEU A CA 1
ATOM 776 C C . LEU A 1 98 ? -16.281 6.959 -10.515 1.00 98.50 98 LEU A C 1
ATOM 778 O O . LEU A 1 98 ? -17.090 6.197 -9.970 1.00 98.50 98 LEU A O 1
ATOM 782 N N . SER A 1 99 ? -15.805 8.059 -9.924 1.00 98.69 99 SER A N 1
ATOM 783 C CA . SER A 1 99 ? -16.225 8.526 -8.603 1.00 98.69 99 SER A CA 1
ATOM 784 C C . SER A 1 99 ? -17.666 9.032 -8.633 1.00 98.69 99 SER A C 1
ATOM 786 O O . SER A 1 99 ? -18.098 9.690 -9.578 1.00 98.69 99 SER A O 1
ATOM 788 N N . THR A 1 100 ? -18.422 8.753 -7.572 1.00 97.06 100 THR A N 1
ATOM 789 C CA . THR A 1 100 ? -19.771 9.308 -7.418 1.00 97.06 100 THR A CA 1
ATOM 790 C C . THR A 1 100 ? -19.692 10.839 -7.310 1.00 97.06 100 THR A C 1
ATOM 792 O O . THR A 1 100 ? -18.882 11.338 -6.525 1.00 97.06 100 THR A O 1
ATOM 795 N N . PRO A 1 101 ? -20.515 11.610 -8.049 1.00 96.75 101 PRO A N 1
ATOM 796 C CA . PRO A 1 101 ? -20.534 13.065 -7.924 1.00 96.75 101 PRO A CA 1
ATOM 797 C C . PRO A 1 101 ? -20.774 13.514 -6.478 1.00 96.75 101 PRO A C 1
ATOM 799 O O . PRO A 1 101 ? -21.686 13.023 -5.817 1.00 96.75 101 PRO A O 1
ATOM 802 N N . GLY A 1 102 ? -19.959 14.453 -5.992 1.00 96.75 102 GLY A N 1
ATOM 803 C CA . GLY A 1 102 ? -20.056 14.970 -4.622 1.00 96.75 102 GLY A CA 1
ATOM 804 C C . GLY A 1 102 ? -19.469 14.063 -3.535 1.00 96.75 102 GLY A C 1
ATOM 805 O O . GLY A 1 102 ? -19.658 14.365 -2.361 1.00 96.75 102 GLY A O 1
ATOM 806 N N . CYS A 1 103 ? -18.763 12.987 -3.900 1.00 98.25 103 CYS A N 1
ATOM 807 C CA . CYS A 1 103 ? -18.040 12.152 -2.943 1.00 98.25 103 CYS A CA 1
ATOM 808 C C . CYS A 1 103 ? -17.063 12.970 -2.076 1.00 98.25 103 CYS A C 1
ATOM 810 O O . CYS A 1 103 ? -16.458 13.948 -2.524 1.00 98.25 103 CYS A O 1
ATOM 812 N N . SER A 1 104 ? -16.863 12.532 -0.837 1.00 98.19 104 SER A N 1
ATOM 813 C CA . SER A 1 104 ? -15.855 13.066 0.074 1.00 98.19 104 SER A CA 1
ATOM 814 C C . SER A 1 104 ? -14.561 12.251 0.027 1.00 98.19 104 SER A C 1
ATOM 816 O O . SER A 1 104 ? -14.517 11.083 0.422 1.00 98.19 104 SER A O 1
ATOM 818 N N . VAL A 1 105 ? -13.460 12.891 -0.385 1.00 98.00 105 VAL A N 1
ATOM 819 C CA . VAL A 1 105 ? -12.104 12.310 -0.307 1.00 98.00 105 VAL A CA 1
ATOM 820 C C . VAL A 1 105 ? -11.740 11.979 1.145 1.00 98.00 105 VAL A C 1
ATOM 822 O O . VAL A 1 105 ? -11.180 10.919 1.423 1.00 98.00 105 VAL A O 1
ATO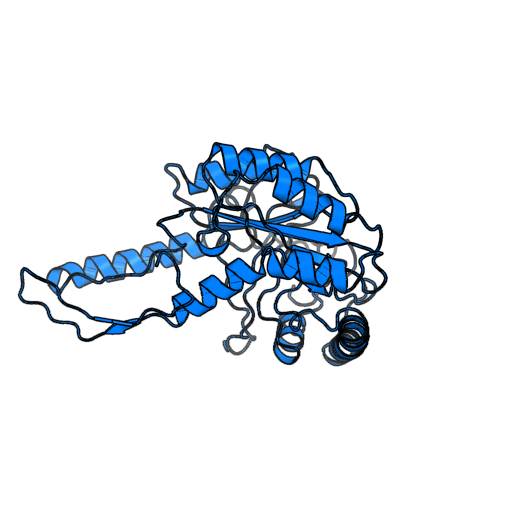M 825 N N . ALA A 1 106 ? -12.103 12.857 2.086 1.00 96.19 106 ALA A N 1
ATOM 826 C CA . ALA A 1 106 ? -11.805 12.689 3.507 1.00 96.19 106 ALA A CA 1
ATOM 827 C C . ALA A 1 106 ? -12.557 11.508 4.145 1.00 96.19 106 ALA A C 1
ATOM 829 O O . ALA A 1 106 ? -12.053 10.912 5.095 1.00 96.19 106 ALA A O 1
ATOM 830 N N . ASN A 1 107 ? -13.739 11.157 3.629 1.00 97.12 107 ASN A N 1
ATOM 831 C CA . ASN A 1 107 ? -14.524 10.006 4.092 1.00 97.12 107 ASN A CA 1
ATOM 832 C C . ASN A 1 107 ? -14.238 8.720 3.298 1.00 97.12 107 ASN A C 1
ATOM 834 O O . ASN A 1 107 ? -14.902 7.717 3.542 1.00 97.12 107 ASN A O 1
ATOM 838 N N . TRP A 1 108 ? -13.285 8.751 2.357 1.00 98.25 108 TRP A N 1
ATOM 839 C CA . TRP A 1 108 ? -12.963 7.642 1.447 1.00 98.25 108 TRP A CA 1
ATOM 840 C C . TRP A 1 108 ? -14.107 7.246 0.499 1.00 98.25 108 TRP A C 1
ATOM 842 O O . TRP A 1 108 ? -14.219 6.102 0.075 1.00 98.25 108 TRP A O 1
ATOM 852 N N . GLU A 1 109 ? -14.957 8.200 0.126 1.00 98.56 109 GLU A N 1
ATOM 853 C CA . GLU A 1 109 ? -16.072 7.962 -0.800 1.00 98.56 109 GLU A CA 1
ATOM 854 C C . GLU A 1 109 ? -15.649 8.131 -2.269 1.00 98.56 109 GLU A C 1
ATOM 856 O O . GLU A 1 109 ? -16.291 7.607 -3.180 1.00 98.56 109 GLU A O 1
ATOM 861 N N . CYS A 1 110 ? -14.589 8.907 -2.510 1.00 98.81 110 CYS A N 1
ATOM 862 C CA . CYS A 1 110 ? -14.036 9.124 -3.839 1.00 98.81 110 CYS A CA 1
ATOM 863 C C . CYS A 1 110 ? -13.012 8.053 -4.201 1.00 98.81 110 CYS A C 1
ATOM 865 O O . CYS A 1 110 ? -12.164 7.718 -3.378 1.00 98.81 110 CYS A O 1
ATOM 867 N N . ILE A 1 111 ? -13.013 7.612 -5.460 1.00 98.94 111 ILE A N 1
ATOM 868 C CA . ILE A 1 111 ? -11.989 6.697 -5.971 1.00 98.94 111 ILE A CA 1
ATOM 869 C C . ILE A 1 111 ? -10.713 7.495 -6.195 1.00 98.94 111 ILE A C 1
ATOM 871 O O . ILE A 1 111 ? -10.684 8.430 -7.004 1.00 98.94 111 ILE A O 1
ATOM 875 N N . ARG A 1 112 ? -9.665 7.134 -5.462 1.00 98.81 112 ARG A N 1
ATOM 876 C CA . ARG A 1 112 ? -8.328 7.716 -5.571 1.00 98.81 112 ARG A CA 1
ATOM 877 C C . ARG A 1 112 ? -7.289 6.620 -5.685 1.00 98.81 112 ARG A C 1
ATOM 879 O O . ARG A 1 112 ? -7.545 5.471 -5.344 1.00 98.81 112 ARG A O 1
ATOM 886 N N . GLY A 1 113 ? -6.126 6.999 -6.190 1.00 98.75 113 GLY A N 1
ATOM 887 C CA . GLY A 1 113 ? -5.001 6.098 -6.349 1.00 98.75 113 GLY A CA 1
ATOM 888 C C . GLY A 1 113 ? -3.677 6.840 -6.300 1.00 98.75 113 GLY A C 1
ATOM 889 O O . GLY A 1 113 ? -3.628 8.073 -6.366 1.00 98.75 113 GLY A O 1
ATOM 890 N N . THR A 1 114 ? -2.624 6.050 -6.178 1.00 98.94 114 THR A N 1
ATOM 891 C CA . THR A 1 114 ? -1.237 6.487 -6.214 1.00 98.94 114 THR A CA 1
ATOM 892 C C . THR A 1 114 ? -0.624 6.083 -7.542 1.00 98.94 114 THR A C 1
ATOM 894 O O . THR A 1 114 ? -0.779 4.943 -7.966 1.00 98.94 114 THR A O 1
ATOM 897 N N . SER A 1 115 ? 0.082 7.008 -8.181 1.00 98.75 115 SER A N 1
ATOM 898 C CA . SER A 1 115 ? 0.989 6.689 -9.276 1.00 98.75 115 SER A CA 1
ATOM 899 C C . SER A 1 115 ? 2.425 6.904 -8.804 1.00 98.75 115 SER A C 1
ATOM 901 O O . SER A 1 115 ? 2.790 8.022 -8.411 1.00 98.75 115 SER A O 1
ATOM 903 N N . TYR A 1 116 ? 3.219 5.834 -8.789 1.00 98.81 116 TYR A N 1
ATOM 904 C CA . TYR A 1 116 ? 4.661 5.918 -8.598 1.00 98.81 116 TYR A CA 1
ATOM 905 C C . TYR A 1 116 ? 5.264 6.200 -9.967 1.00 98.81 116 TYR A C 1
ATOM 907 O O . TYR A 1 116 ? 5.177 5.376 -10.869 1.00 98.81 116 TYR A O 1
ATOM 915 N N . VAL A 1 117 ? 5.868 7.375 -10.140 1.00 98.12 117 VAL A N 1
ATOM 916 C CA . VAL A 1 117 ? 6.307 7.841 -11.459 1.00 98.12 117 VAL A CA 1
ATOM 917 C C . VAL A 1 117 ? 7.821 7.954 -11.550 1.00 98.12 117 VAL A C 1
ATOM 919 O O . VAL A 1 117 ? 8.481 8.439 -10.620 1.00 98.12 117 VAL A O 1
ATOM 922 N N . TYR A 1 118 ? 8.372 7.606 -12.711 1.00 97.06 118 TYR A N 1
ATOM 923 C CA . TYR A 1 118 ? 9.676 8.122 -13.106 1.00 97.06 118 TYR A CA 1
ATOM 924 C C . TYR A 1 118 ? 9.615 9.629 -13.337 1.00 97.06 118 TYR A C 1
ATOM 926 O O . TYR A 1 118 ? 8.597 10.200 -13.751 1.00 97.06 118 TYR A O 1
ATOM 934 N N . THR A 1 119 ? 10.719 10.307 -13.030 1.00 90.62 119 THR A N 1
ATOM 935 C CA . THR A 1 119 ? 10.786 11.771 -13.055 1.00 90.62 119 THR A CA 1
ATOM 936 C C . THR A 1 119 ? 10.689 12.342 -14.466 1.00 90.62 119 THR A C 1
ATOM 938 O O . THR A 1 119 ? 10.319 13.501 -14.611 1.00 90.62 119 THR A O 1
ATOM 941 N N . ASP A 1 120 ? 10.919 11.559 -15.513 1.00 91.44 120 ASP A N 1
ATOM 942 C CA . ASP A 1 120 ? 10.748 11.920 -16.922 1.00 91.44 120 ASP A CA 1
ATOM 943 C C . ASP A 1 120 ? 9.317 11.721 -17.458 1.00 91.44 120 ASP A C 1
ATOM 945 O O . ASP A 1 120 ? 9.016 12.220 -18.541 1.00 91.44 120 ASP A O 1
ATOM 949 N N . THR A 1 121 ? 8.393 11.150 -16.669 1.00 92.69 121 THR A N 1
ATOM 950 C CA . THR A 1 121 ? 6.958 11.043 -17.012 1.00 92.69 121 THR A CA 1
ATOM 951 C C . THR A 1 121 ? 6.395 12.364 -17.518 1.00 92.69 121 THR A C 1
ATOM 953 O O . THR A 1 121 ? 6.574 13.396 -16.872 1.00 92.69 121 THR A O 1
ATOM 956 N N . ALA A 1 122 ? 5.668 12.366 -18.637 1.00 92.69 122 ALA A N 1
ATOM 957 C CA . ALA A 1 122 ? 5.135 13.574 -19.280 1.00 92.69 122 ALA A CA 1
ATOM 958 C C . ALA A 1 122 ? 3.940 14.224 -18.534 1.00 92.69 122 ALA A C 1
ATOM 960 O O . ALA A 1 122 ? 2.924 14.576 -19.128 1.00 92.69 122 ALA A O 1
ATOM 961 N N . MET A 1 123 ? 4.067 14.411 -17.220 1.00 95.94 123 MET A N 1
ATOM 962 C CA . MET A 1 123 ? 3.145 15.130 -16.348 1.00 95.94 123 MET A CA 1
ATOM 963 C C . MET A 1 123 ? 3.827 16.392 -15.808 1.00 95.94 123 MET A C 1
ATOM 965 O O . MET A 1 123 ? 4.932 16.348 -15.263 1.00 95.94 123 MET A O 1
ATOM 969 N N . SER A 1 124 ? 3.177 17.543 -15.979 1.00 9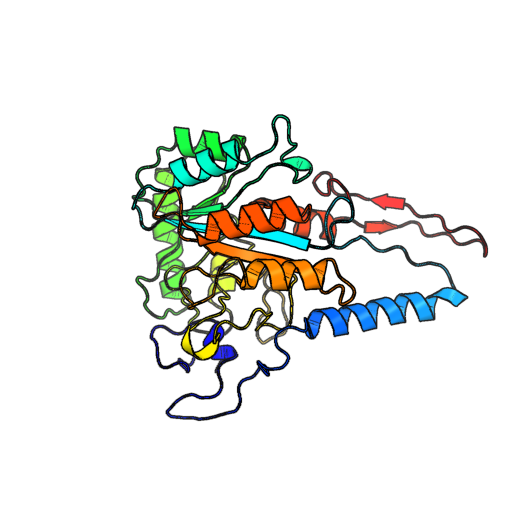6.88 124 SER A N 1
ATOM 970 C CA . SER A 1 124 ? 3.697 18.822 -15.485 1.00 96.88 124 SER A CA 1
ATOM 971 C C . SER A 1 124 ? 3.532 18.969 -13.968 1.00 96.88 124 SER A C 1
ATOM 973 O O . SER A 1 124 ? 2.643 18.366 -13.368 1.00 96.88 124 SER A O 1
ATOM 975 N N . ASN A 1 125 ? 4.327 19.851 -13.352 1.00 98.19 125 ASN A N 1
ATOM 976 C CA . ASN A 1 125 ? 4.158 20.227 -11.943 1.00 98.19 125 ASN A CA 1
ATOM 977 C C . ASN A 1 125 ? 2.743 20.741 -11.631 1.00 98.19 125 ASN A C 1
ATOM 979 O O . ASN A 1 125 ? 2.176 20.402 -10.599 1.00 98.19 125 ASN A O 1
ATOM 983 N N . ALA A 1 126 ? 2.154 21.526 -12.540 1.00 98.50 126 ALA A N 1
ATOM 984 C CA . ALA A 1 126 ? 0.811 22.071 -12.360 1.00 98.50 126 ALA A CA 1
ATOM 985 C C . ALA A 1 126 ? -0.266 20.974 -12.373 1.00 98.50 126 ALA A C 1
ATOM 987 O O . ALA A 1 126 ? -1.153 20.986 -11.524 1.00 98.50 126 ALA A O 1
ATOM 988 N N . GLN A 1 127 ? -0.169 20.006 -13.293 1.00 98.12 127 GLN A N 1
ATOM 989 C CA . GLN A 1 127 ? -1.074 18.851 -13.315 1.00 98.12 127 GLN A CA 1
ATOM 990 C C . GLN A 1 127 ? -0.915 18.000 -12.057 1.00 98.12 127 GLN A C 1
ATOM 992 O O . GLN A 1 127 ? -1.907 17.647 -11.429 1.00 98.12 127 GLN A O 1
ATOM 997 N N . ALA A 1 128 ? 0.325 17.711 -11.657 1.00 98.38 128 ALA A N 1
ATOM 998 C CA . ALA A 1 128 ? 0.582 16.921 -10.463 1.00 98.38 128 ALA A CA 1
ATOM 999 C C . ALA A 1 128 ? 0.006 17.603 -9.206 1.00 98.38 128 ALA A C 1
ATOM 1001 O O . ALA A 1 128 ? -0.681 16.956 -8.419 1.00 98.38 128 ALA A O 1
ATOM 1002 N N . ALA A 1 129 ? 0.194 18.920 -9.062 1.00 98.69 129 ALA A N 1
ATOM 1003 C CA . ALA A 1 129 ? -0.383 19.707 -7.971 1.00 98.69 129 ALA A CA 1
ATOM 1004 C C . ALA A 1 129 ? -1.920 19.723 -7.987 1.00 98.69 129 ALA A C 1
ATOM 1006 O O . ALA A 1 129 ? -2.547 19.679 -6.930 1.00 98.69 129 ALA A O 1
ATOM 1007 N N . GLN A 1 130 ? -2.537 19.762 -9.172 1.00 98.69 130 GLN A N 1
ATOM 1008 C CA . GLN A 1 130 ? -3.988 19.643 -9.294 1.00 98.69 130 GLN A CA 1
ATOM 1009 C C . GLN A 1 130 ? -4.473 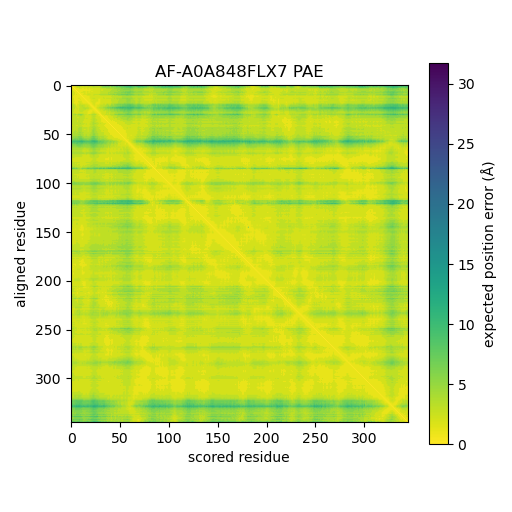18.282 -8.773 1.00 98.69 130 GLN A C 1
ATOM 1011 O O . GLN A 1 130 ? -5.395 18.235 -7.962 1.00 98.69 130 GLN A O 1
ATOM 1016 N N . TYR A 1 131 ? -3.849 17.186 -9.205 1.00 98.69 131 TYR A N 1
ATOM 1017 C CA . TYR A 1 131 ? -4.231 15.842 -8.770 1.00 98.69 131 TYR A CA 1
ATOM 1018 C C . TYR A 1 131 ? -4.017 15.622 -7.270 1.00 98.69 131 TYR A C 1
ATOM 1020 O O . TYR A 1 131 ? -4.870 15.020 -6.616 1.00 98.69 131 TYR A O 1
ATOM 1028 N N . ASP A 1 132 ? -2.932 16.162 -6.715 1.00 98.75 132 ASP A N 1
ATOM 1029 C CA . ASP A 1 132 ? -2.660 16.153 -5.275 1.00 98.75 132 ASP A CA 1
ATOM 1030 C C . ASP A 1 132 ? -3.770 16.863 -4.484 1.00 98.75 132 ASP A C 1
ATOM 1032 O O . ASP A 1 132 ? -4.350 16.283 -3.564 1.00 98.75 132 ASP A O 1
ATOM 1036 N N . ALA A 1 133 ? -4.167 18.067 -4.915 1.00 98.50 133 ALA A N 1
ATOM 1037 C CA . ALA A 1 133 ? -5.269 18.816 -4.306 1.00 98.50 133 ALA A CA 1
ATOM 1038 C C . ALA A 1 133 ? -6.628 18.099 -4.428 1.00 98.50 133 ALA A C 1
ATOM 1040 O O . ALA A 1 133 ? -7.510 18.271 -3.584 1.00 98.50 133 ALA A O 1
ATOM 1041 N N . GLU A 1 134 ? -6.803 17.279 -5.464 1.00 98.44 134 GLU A N 1
ATOM 1042 C CA . GLU A 1 134 ? -7.993 16.453 -5.669 1.00 98.44 134 GLU A CA 1
ATOM 1043 C C . GLU A 1 134 ? -7.961 15.142 -4.861 1.00 98.44 134 GLU A C 1
ATOM 1045 O O . GLU A 1 134 ? -8.981 14.446 -4.808 1.00 98.44 134 GLU A O 1
ATOM 1050 N N . GLY A 1 135 ? -6.844 14.815 -4.197 1.00 98.38 135 GLY A N 1
ATOM 1051 C CA . GLY A 1 135 ? -6.681 13.665 -3.303 1.00 98.38 135 GLY A CA 1
ATOM 1052 C C . GLY A 1 135 ? -6.001 12.438 -3.916 1.00 98.38 135 GLY A C 1
ATOM 1053 O O . GLY A 1 135 ? -6.021 11.375 -3.296 1.00 98.38 135 GLY A O 1
ATOM 1054 N N . PHE A 1 136 ? -5.449 12.548 -5.125 1.00 98.88 136 PHE A N 1
ATOM 1055 C CA . PHE A 1 136 ? -4.563 11.527 -5.689 1.00 98.88 136 PHE A CA 1
ATOM 1056 C C . PHE A 1 136 ? -3.150 11.680 -5.130 1.00 98.88 136 PHE A C 1
ATOM 1058 O O . PHE A 1 136 ? -2.797 12.709 -4.558 1.00 98.88 136 PHE A O 1
ATOM 1065 N N . GLU A 1 137 ? -2.317 10.664 -5.318 1.00 98.81 137 GLU A N 1
ATOM 1066 C CA . GLU A 1 137 ? -0.906 10.741 -4.960 1.00 98.81 137 GLU A CA 1
ATOM 1067 C C . GLU A 1 137 ? -0.031 10.529 -6.191 1.00 98.81 137 GLU A C 1
ATOM 1069 O O . GLU A 1 137 ? -0.140 9.525 -6.884 1.00 98.81 137 GLU A O 1
ATOM 1074 N N . THR A 1 138 ? 0.882 11.465 -6.433 1.00 98.38 138 THR A N 1
ATOM 1075 C CA . THR A 1 138 ? 2.054 11.240 -7.284 1.00 98.38 138 THR A CA 1
ATOM 1076 C C . THR A 1 138 ? 3.265 11.121 -6.373 1.00 98.38 138 THR A C 1
ATOM 1078 O O . THR A 1 138 ? 3.509 12.015 -5.561 1.00 98.38 138 THR A O 1
ATOM 1081 N N . SER A 1 139 ? 4.012 10.028 -6.490 1.00 98.12 139 SER A N 1
ATOM 1082 C CA . SER A 1 139 ? 5.216 9.782 -5.693 1.00 98.12 139 SER A CA 1
ATOM 1083 C C . SER A 1 139 ? 6.348 9.252 -6.576 1.00 98.12 139 SER A C 1
ATOM 1085 O O . SER A 1 139 ? 6.135 8.943 -7.745 1.00 98.12 139 SER A O 1
ATOM 1087 N N . LEU A 1 140 ? 7.570 9.207 -6.050 1.00 98.06 140 LEU A N 1
ATOM 1088 C CA . LEU A 1 140 ? 8.736 8.715 -6.783 1.00 98.06 140 LEU A CA 1
ATOM 1089 C C . LEU A 1 140 ? 8.656 7.190 -6.969 1.00 98.06 140 LEU A C 1
ATOM 1091 O O . LEU A 1 140 ? 8.485 6.468 -5.988 1.00 98.06 140 LEU A O 1
ATOM 1095 N N . HIS A 1 141 ? 8.851 6.707 -8.197 1.00 97.94 141 HIS A N 1
ATOM 1096 C CA . HIS A 1 141 ? 9.141 5.297 -8.473 1.00 97.94 141 HIS A CA 1
ATOM 1097 C C . HIS A 1 141 ? 10.653 5.068 -8.445 1.00 97.94 141 HIS A C 1
ATOM 1099 O O . HIS A 1 141 ? 11.337 5.186 -9.462 1.00 97.94 141 HIS A O 1
ATOM 1105 N N . ALA A 1 142 ? 11.197 4.846 -7.249 1.00 97.50 142 ALA A N 1
ATOM 1106 C CA . ALA A 1 142 ? 12.638 4.730 -7.066 1.00 97.50 142 ALA A CA 1
ATOM 1107 C C . ALA A 1 142 ? 13.165 3.470 -7.765 1.00 97.50 142 ALA A C 1
ATOM 1109 O O . ALA A 1 142 ? 12.627 2.378 -7.582 1.00 97.50 142 ALA A O 1
ATOM 1110 N N . THR A 1 143 ? 14.237 3.610 -8.542 1.00 97.38 143 THR A N 1
ATOM 1111 C CA . THR A 1 143 ? 14.812 2.507 -9.318 1.00 97.38 143 THR A CA 1
ATOM 1112 C C . THR A 1 143 ? 16.258 2.225 -8.937 1.00 97.38 143 THR A C 1
ATOM 1114 O O . THR A 1 143 ? 17.063 3.135 -8.755 1.00 97.38 143 THR A O 1
ATOM 1117 N N . THR A 1 144 ? 16.607 0.946 -8.854 1.00 97.88 144 THR A N 1
ATOM 1118 C CA . THR A 1 144 ? 17.999 0.472 -8.833 1.00 97.88 144 THR A CA 1
ATOM 1119 C C . THR A 1 144 ? 18.432 -0.039 -10.204 1.00 97.88 144 THR A C 1
ATOM 1121 O O . THR A 1 144 ? 19.433 -0.732 -10.303 1.00 97.88 144 THR A O 1
ATOM 1124 N N . ARG A 1 145 ? 17.667 0.271 -11.265 1.00 96.81 145 ARG A N 1
ATOM 1125 C CA . ARG A 1 145 ? 17.805 -0.319 -12.610 1.00 96.81 145 ARG A CA 1
ATOM 1126 C C . ARG A 1 145 ? 17.651 -1.841 -12.613 1.00 96.81 145 ARG A C 1
ATOM 1128 O O . ARG A 1 145 ? 18.218 -2.519 -13.459 1.00 96.81 145 ARG A O 1
ATOM 1135 N N . CYS A 1 146 ? 16.840 -2.343 -11.680 1.00 97.75 146 CYS A N 1
ATOM 1136 C CA . CYS A 1 146 ? 16.611 -3.768 -11.455 1.00 97.75 146 CYS A CA 1
ATOM 1137 C C . CYS A 1 146 ? 17.871 -4.532 -11.018 1.00 97.75 146 CYS A C 1
ATOM 1139 O O . CYS A 1 146 ? 17.921 -5.748 -11.172 1.00 97.75 146 CYS A O 1
ATOM 1141 N N . ASP A 1 147 ? 18.858 -3.833 -10.449 1.00 98.19 147 ASP A N 1
ATOM 1142 C CA . ASP A 1 147 ? 20.023 -4.443 -9.816 1.00 98.19 147 ASP A CA 1
ATOM 1143 C C . ASP A 1 147 ? 19.786 -4.624 -8.311 1.00 98.19 147 ASP A C 1
ATOM 1145 O O . ASP A 1 147 ? 19.172 -3.765 -7.662 1.00 98.19 147 ASP A O 1
ATOM 1149 N N . ASP A 1 148 ? 20.325 -5.710 -7.748 1.00 98.38 148 ASP A N 1
ATOM 1150 C CA . ASP A 1 148 ? 20.491 -5.850 -6.300 1.00 98.38 148 ASP A CA 1
ATOM 1151 C C . ASP A 1 148 ? 21.316 -4.679 -5.741 1.00 98.38 148 ASP A C 1
ATOM 1153 O O . ASP A 1 148 ? 22.155 -4.076 -6.413 1.00 98.38 148 ASP A O 1
ATOM 1157 N N . TYR A 1 149 ? 21.099 -4.369 -4.470 1.00 98.19 149 TYR A N 1
ATOM 1158 C CA . TYR A 1 149 ? 21.686 -3.219 -3.793 1.00 98.19 149 TYR A CA 1
ATOM 1159 C C . TYR A 1 149 ? 22.210 -3.573 -2.402 1.00 98.19 149 TYR A C 1
ATOM 1161 O O . TYR A 1 149 ? 21.722 -4.475 -1.724 1.00 98.19 149 TYR A O 1
ATOM 1169 N N . ASP A 1 150 ? 23.144 -2.756 -1.931 1.00 97.88 150 ASP A N 1
ATOM 1170 C CA . ASP A 1 150 ? 23.433 -2.581 -0.511 1.00 97.88 150 ASP A CA 1
ATOM 1171 C C . ASP A 1 150 ? 22.864 -1.242 -0.006 1.00 97.88 150 ASP A C 1
ATOM 1173 O O . ASP A 1 150 ? 22.301 -0.444 -0.760 1.00 97.88 150 ASP A O 1
ATOM 1177 N N . ALA A 1 151 ? 22.999 -0.971 1.293 1.00 97.38 151 ALA A N 1
ATOM 1178 C CA . ALA A 1 151 ? 22.480 0.266 1.869 1.00 97.38 151 ALA A CA 1
ATOM 1179 C C . ALA A 1 151 ? 23.106 1.530 1.249 1.00 97.38 151 ALA A C 1
ATOM 1181 O O . ALA A 1 151 ? 22.421 2.540 1.135 1.00 97.38 151 ALA A O 1
ATOM 1182 N N . ALA A 1 152 ? 24.382 1.496 0.851 1.00 98.50 152 ALA A N 1
ATOM 1183 C CA . ALA A 1 152 ? 25.086 2.671 0.338 1.00 98.50 152 ALA A CA 1
ATOM 1184 C C . ALA A 1 152 ? 24.679 3.005 -1.105 1.00 98.50 152 ALA A C 1
ATOM 1186 O O . ALA A 1 152 ? 24.421 4.165 -1.420 1.00 98.50 152 ALA A O 1
ATOM 1187 N N . SER A 1 153 ? 24.595 1.995 -1.968 1.00 98.56 153 SER A N 1
ATOM 1188 C CA . SER A 1 153 ? 24.123 2.130 -3.350 1.00 98.56 153 SER A CA 1
ATOM 1189 C C . SER A 1 153 ? 22.649 2.536 -3.407 1.00 98.56 153 SER A C 1
ATOM 1191 O O . SER A 1 153 ? 22.296 3.439 -4.168 1.00 98.56 153 SER A O 1
ATOM 1193 N N . LEU A 1 154 ? 21.793 1.962 -2.552 1.00 98.62 154 LEU A N 1
ATOM 1194 C CA . LEU A 1 154 ? 20.392 2.378 -2.472 1.00 98.62 154 LEU A CA 1
ATOM 1195 C C . LEU A 1 154 ? 20.252 3.826 -1.978 1.00 98.62 154 LEU A C 1
ATOM 1197 O O . LEU A 1 154 ? 19.461 4.587 -2.530 1.00 98.62 154 LEU A O 1
ATOM 1201 N N . ASP A 1 155 ? 21.042 4.231 -0.982 1.00 98.75 155 ASP A N 1
ATOM 1202 C CA . ASP A 1 155 ? 21.059 5.608 -0.481 1.00 98.75 155 ASP A CA 1
ATOM 1203 C C . ASP A 1 155 ? 21.429 6.625 -1.567 1.00 98.75 155 ASP A C 1
ATOM 1205 O O . ASP A 1 155 ? 20.781 7.663 -1.702 1.00 98.75 155 ASP A O 1
ATOM 1209 N N . GLN A 1 156 ? 22.440 6.306 -2.381 1.00 98.56 156 GLN A N 1
ATOM 1210 C CA . GLN A 1 156 ? 22.849 7.134 -3.518 1.00 98.56 156 GLN A CA 1
ATOM 1211 C C . GLN A 1 156 ? 21.726 7.257 -4.554 1.00 98.56 156 GLN A C 1
ATOM 1213 O O . GLN A 1 156 ? 21.396 8.375 -4.952 1.00 98.56 156 GLN A O 1
ATOM 1218 N N . ASN A 1 157 ? 21.089 6.136 -4.917 1.00 98.38 157 ASN A N 1
ATOM 1219 C CA . ASN A 1 157 ? 19.949 6.123 -5.836 1.00 98.38 157 ASN A CA 1
ATOM 1220 C C . ASN A 1 157 ? 18.802 7.012 -5.327 1.00 98.38 157 ASN A C 1
ATOM 1222 O O . ASN A 1 157 ? 18.264 7.820 -6.085 1.00 98.38 157 ASN A O 1
ATOM 1226 N N . TYR A 1 158 ? 18.461 6.914 -4.039 1.00 98.50 158 TYR A N 1
ATOM 1227 C CA . TYR A 1 158 ? 17.428 7.746 -3.422 1.00 98.50 158 TYR A CA 1
ATOM 1228 C C . TYR A 1 158 ? 17.805 9.229 -3.403 1.00 98.50 158 TYR A C 1
ATOM 1230 O O . TYR A 1 158 ? 16.988 10.061 -3.796 1.00 98.50 158 TYR A O 1
ATOM 1238 N N . ALA A 1 159 ? 19.026 9.574 -2.975 1.00 98.50 159 ALA A N 1
ATOM 1239 C CA . ALA A 1 159 ? 19.504 10.957 -2.951 1.00 98.50 159 ALA A CA 1
ATOM 1240 C C . ALA A 1 159 ? 19.398 11.625 -4.327 1.00 98.50 159 ALA A C 1
ATOM 1242 O O . ALA A 1 159 ? 18.882 12.738 -4.438 1.00 98.50 159 ALA A O 1
ATOM 1243 N N . GLU A 1 160 ? 19.875 10.943 -5.367 1.00 98.25 160 GLU A N 1
ATOM 1244 C CA . GLU A 1 160 ? 19.872 11.451 -6.735 1.00 98.25 160 GLU A CA 1
ATOM 1245 C C . GLU A 1 160 ? 18.443 11.590 -7.280 1.00 98.25 160 GLU A C 1
ATOM 1247 O O . GLU A 1 160 ? 18.034 12.666 -7.726 1.00 98.25 160 GLU A O 1
ATOM 1252 N N . GLN A 1 161 ? 17.647 10.523 -7.206 1.00 98.25 161 GLN A N 1
ATOM 1253 C CA . GLN A 1 161 ? 16.321 10.494 -7.824 1.00 98.25 161 GLN A CA 1
ATOM 1254 C C . GLN A 1 161 ? 15.323 11.410 -7.116 1.00 98.25 161 GLN A C 1
ATOM 1256 O O . GLN A 1 161 ? 14.512 12.060 -7.781 1.00 98.25 161 GLN A O 1
ATOM 1261 N N . LEU A 1 162 ? 15.405 11.539 -5.787 1.00 97.81 162 LEU A N 1
ATOM 1262 C CA . LEU A 1 162 ? 14.594 12.511 -5.054 1.00 97.81 162 LEU A CA 1
ATOM 1263 C C . LEU A 1 162 ? 14.979 13.946 -5.398 1.00 97.81 162 LEU A C 1
ATOM 1265 O O . LEU A 1 162 ? 14.083 14.777 -5.523 1.00 97.81 162 LEU A O 1
ATOM 1269 N N . ALA A 1 163 ? 16.265 14.247 -5.605 1.00 97.62 163 ALA A N 1
ATOM 1270 C CA . ALA A 1 163 ? 16.675 15.579 -6.040 1.00 97.62 163 ALA A CA 1
ATOM 1271 C C . ALA A 1 163 ? 16.059 15.932 -7.406 1.00 97.62 163 ALA A C 1
ATOM 1273 O O . ALA A 1 163 ? 15.493 17.017 -7.568 1.00 97.62 163 ALA A O 1
ATOM 1274 N N . TYR A 1 164 ? 16.075 14.998 -8.365 1.00 97.19 164 TYR A N 1
ATOM 1275 C CA . TYR A 1 164 ? 15.400 15.190 -9.652 1.00 97.19 164 TYR A CA 1
ATOM 1276 C C . TYR A 1 164 ? 13.889 15.354 -9.493 1.00 97.19 164 TYR A C 1
ATOM 1278 O O . TYR A 1 164 ? 13.305 16.283 -10.060 1.00 97.19 164 TYR A O 1
ATOM 1286 N N . TRP A 1 165 ? 13.254 14.511 -8.681 1.00 97.25 165 TRP A N 1
ATOM 1287 C CA . TRP A 1 165 ? 11.818 14.581 -8.434 1.00 97.25 165 TRP A CA 1
ATOM 1288 C C . TRP A 1 165 ? 11.411 15.929 -7.830 1.00 97.25 165 TRP A C 1
ATOM 1290 O O . TRP A 1 165 ? 10.501 16.581 -8.338 1.00 97.25 165 TRP A O 1
ATOM 1300 N N . GLN A 1 166 ? 12.137 16.397 -6.812 1.00 96.56 166 GLN A N 1
ATOM 1301 C CA . GLN A 1 166 ? 11.882 17.673 -6.136 1.00 96.56 166 GLN A CA 1
ATOM 1302 C C . GLN A 1 166 ? 12.133 18.871 -7.053 1.00 96.56 166 GLN A C 1
ATOM 1304 O O . GLN A 1 166 ? 11.433 19.877 -6.953 1.00 96.56 166 GLN A O 1
ATOM 1309 N N . SER A 1 167 ? 13.094 18.764 -7.976 1.00 97.19 167 SER A N 1
ATOM 1310 C CA . SER A 1 167 ? 13.345 19.814 -8.968 1.00 97.19 167 SER A CA 1
ATOM 1311 C C . SER A 1 167 ? 12.194 19.970 -9.967 1.00 97.19 167 SER A C 1
ATOM 1313 O O . SER A 1 167 ? 11.908 21.083 -10.407 1.00 97.19 167 SER A O 1
ATOM 1315 N N . LYS A 1 168 ? 11.514 18.865 -10.308 1.00 97.50 168 LYS A N 1
ATOM 1316 C CA . LYS A 1 168 ? 10.387 18.858 -11.244 1.00 97.50 168 LYS A CA 1
ATOM 1317 C C . LYS A 1 168 ? 9.066 19.202 -10.567 1.00 97.50 168 LYS A C 1
ATOM 1319 O O . LYS A 1 168 ? 8.334 20.047 -11.075 1.00 97.50 168 LYS A O 1
ATOM 1324 N N . TYR A 1 169 ? 8.751 18.552 -9.451 1.00 97.69 169 TYR A N 1
ATOM 1325 C CA . TYR A 1 169 ? 7.455 18.632 -8.778 1.00 97.69 169 TYR A CA 1
ATOM 1326 C C . TYR A 1 169 ? 7.501 19.554 -7.553 1.00 97.69 169 TYR A C 1
ATOM 1328 O O . TYR A 1 169 ? 7.170 19.162 -6.437 1.00 97.69 169 TYR A O 1
ATOM 1336 N N . THR A 1 170 ? 7.913 20.805 -7.762 1.00 97.88 170 THR A N 1
ATOM 1337 C CA . THR A 1 170 ? 8.127 21.801 -6.696 1.00 97.88 170 THR A CA 1
ATOM 1338 C C . THR A 1 170 ? 6.870 22.172 -5.904 1.00 97.88 170 THR A C 1
ATOM 1340 O O . THR A 1 170 ? 6.976 22.779 -4.840 1.00 97.88 170 THR A O 1
ATOM 1343 N N . SER A 1 171 ? 5.680 21.842 -6.412 1.00 97.88 171 SER A N 1
ATOM 1344 C CA . SER A 1 171 ? 4.400 22.095 -5.742 1.00 97.88 171 SER A CA 1
ATOM 1345 C C . SER A 1 171 ? 3.848 20.890 -4.981 1.00 97.88 171 SER A C 1
ATOM 1347 O O . SER A 1 171 ? 2.837 21.040 -4.300 1.00 97.88 171 SER A O 1
ATOM 1349 N N . LEU A 1 172 ? 4.478 19.718 -5.084 1.00 98.00 172 LEU A N 1
ATOM 1350 C CA . LEU A 1 172 ? 4.057 18.529 -4.350 1.00 98.00 172 LEU A CA 1
ATOM 1351 C C . LEU A 1 172 ? 4.735 18.438 -2.975 1.00 98.00 172 LEU A C 1
ATOM 1353 O O . LEU A 1 172 ? 5.876 18.883 -2.814 1.00 98.00 172 LEU A O 1
ATOM 1357 N N . PRO A 1 173 ? 4.077 17.822 -1.975 1.00 96.25 173 PRO A N 1
ATOM 1358 C CA . PRO A 1 173 ? 4.755 17.442 -0.742 1.00 96.25 173 PRO A CA 1
ATOM 1359 C C . PRO A 1 173 ? 5.836 16.393 -1.025 1.00 96.25 173 PRO A C 1
ATOM 1361 O O . PRO A 1 173 ? 5.751 15.652 -2.002 1.00 96.25 173 PRO A O 1
ATOM 1364 N N . ALA A 1 174 ? 6.831 16.285 -0.141 1.00 96.81 174 ALA A N 1
ATOM 1365 C CA . ALA A 1 174 ? 7.839 15.235 -0.255 1.00 96.81 174 ALA A CA 1
ATOM 1366 C C . ALA A 1 174 ? 7.183 13.833 -0.310 1.00 96.81 174 ALA A C 1
ATOM 1368 O O . ALA A 1 174 ? 6.207 13.597 0.414 1.00 96.81 174 ALA A O 1
ATOM 1369 N N . PRO A 1 175 ? 7.706 12.903 -1.133 1.00 97.81 175 PRO A N 1
ATOM 1370 C CA . PRO A 1 175 ? 7.231 11.525 -1.195 1.00 97.81 175 PRO A CA 1
ATOM 1371 C C . PRO A 1 175 ? 7.152 10.868 0.188 1.00 97.81 175 PRO A C 1
ATOM 1373 O O . PRO A 1 175 ? 8.133 10.844 0.925 1.00 97.81 175 PRO A O 1
ATOM 1376 N N . ALA A 1 176 ? 5.984 10.318 0.526 1.00 98.12 176 ALA A N 1
ATOM 1377 C CA . ALA A 1 176 ? 5.735 9.653 1.810 1.00 98.12 176 ALA A CA 1
ATOM 1378 C C . ALA A 1 176 ? 5.400 8.161 1.658 1.00 98.12 176 ALA A C 1
ATOM 1380 O O . ALA A 1 176 ? 5.424 7.419 2.640 1.00 98.12 176 ALA A O 1
ATOM 1381 N N . THR A 1 177 ? 5.097 7.711 0.440 1.00 98.75 177 THR A N 1
ATOM 1382 C CA . THR A 1 177 ? 4.852 6.303 0.110 1.00 98.75 177 THR A CA 1
ATOM 1383 C C . THR A 1 177 ? 5.649 5.906 -1.122 1.00 98.75 177 THR A C 1
ATOM 1385 O O . THR A 1 177 ? 6.049 6.787 -1.890 1.00 98.75 177 THR A O 1
ATOM 1388 N N . GLN A 1 178 ? 5.902 4.610 -1.316 1.00 97.94 178 GLN A N 1
ATOM 1389 C CA . GLN A 1 178 ? 6.794 4.172 -2.386 1.00 97.94 178 GLN A CA 1
ATOM 1390 C C . GLN A 1 178 ? 6.570 2.726 -2.852 1.00 97.94 178 GLN A C 1
ATOM 1392 O O . GLN A 1 178 ? 6.016 1.888 -2.129 1.00 97.94 178 GLN A O 1
ATOM 1397 N N . ARG A 1 179 ? 7.090 2.447 -4.047 1.00 98.44 179 ARG A N 1
ATOM 1398 C CA . ARG A 1 179 ? 7.361 1.115 -4.586 1.00 98.44 179 ARG A CA 1
ATOM 1399 C C . ARG A 1 179 ? 8.714 1.156 -5.289 1.00 98.44 179 ARG A C 1
ATOM 1401 O O . ARG A 1 179 ? 8.922 2.031 -6.134 1.00 98.44 179 ARG A O 1
ATOM 1408 N N . HIS A 1 180 ? 9.602 0.215 -4.974 1.00 98.38 180 HIS A N 1
ATOM 1409 C CA . HIS A 1 180 ? 10.816 0.033 -5.765 1.00 98.38 180 HIS A CA 1
ATOM 1410 C C . HIS A 1 180 ? 10.454 -0.517 -7.146 1.00 98.38 180 HIS A C 1
ATOM 1412 O O . HIS A 1 180 ? 9.728 -1.508 -7.246 1.00 98.38 180 HIS A O 1
ATOM 1418 N N . HIS A 1 181 ? 11.004 0.080 -8.200 1.00 98.19 181 HIS A N 1
ATOM 1419 C CA . HIS A 1 181 ? 10.953 -0.501 -9.538 1.00 98.19 181 HIS A CA 1
ATOM 1420 C C . HIS A 1 181 ? 11.564 -1.905 -9.542 1.00 98.19 181 HIS A C 1
ATOM 1422 O O . HIS A 1 181 ? 12.513 -2.164 -8.798 1.00 98.19 181 HIS A O 1
ATOM 1428 N N . CYS A 1 182 ? 11.019 -2.816 -10.354 1.00 97.75 182 CYS A N 1
ATOM 1429 C CA . CYS A 1 182 ? 11.374 -4.240 -10.350 1.00 97.75 182 CYS A CA 1
ATOM 1430 C C . CYS A 1 182 ? 11.212 -4.936 -8.986 1.00 97.75 182 CYS A C 1
ATOM 1432 O O . CYS A 1 182 ? 11.710 -6.050 -8.824 1.00 97.75 182 CYS A O 1
ATOM 1434 N N . ILE A 1 183 ? 10.529 -4.293 -8.023 1.00 97.56 183 ILE A N 1
ATOM 1435 C CA . ILE A 1 183 ? 10.261 -4.783 -6.662 1.00 97.56 183 ILE A CA 1
ATOM 1436 C C . ILE A 1 183 ? 11.510 -5.320 -5.943 1.00 97.56 183 ILE A C 1
ATOM 1438 O O . ILE A 1 183 ? 11.431 -6.238 -5.126 1.00 97.56 183 ILE A O 1
ATOM 1442 N N . VAL A 1 184 ? 12.672 -4.719 -6.234 1.00 98.19 184 VAL A N 1
ATOM 1443 C 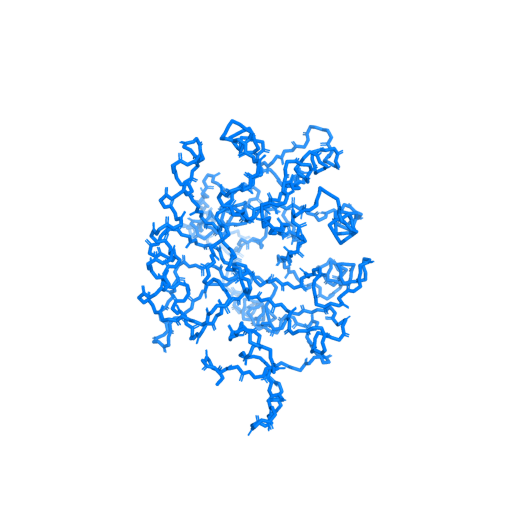CA . VAL A 1 184 ? 13.965 -5.170 -5.704 1.00 98.19 184 VAL A CA 1
ATOM 1444 C C . VAL A 1 184 ? 13.990 -5.084 -4.178 1.00 98.19 184 VAL A C 1
ATOM 1446 O O . VAL A 1 184 ? 13.700 -4.031 -3.591 1.00 98.19 184 VAL A O 1
ATOM 1449 N N . TRP A 1 185 ? 14.381 -6.186 -3.536 1.00 97.56 185 TRP A N 1
ATOM 1450 C CA . TRP A 1 185 ? 14.490 -6.311 -2.086 1.00 97.56 185 TRP A CA 1
ATOM 1451 C C . TRP A 1 185 ? 15.684 -7.188 -1.670 1.00 97.56 185 TRP A C 1
ATOM 1453 O O . TRP A 1 185 ? 15.534 -8.306 -1.189 1.00 97.56 185 TRP A O 1
ATOM 1463 N N . SER A 1 186 ? 16.887 -6.637 -1.810 1.00 97.06 186 SER A N 1
ATOM 1464 C CA . SER A 1 186 ? 18.177 -7.350 -1.745 1.00 97.06 186 SER A CA 1
ATOM 1465 C C . SER A 1 186 ? 18.533 -8.026 -0.417 1.00 97.06 186 SER A C 1
ATOM 1467 O O . SER A 1 186 ? 19.444 -8.850 -0.364 1.00 97.06 186 SER A O 1
ATOM 1469 N N . ASP A 1 187 ? 17.889 -7.644 0.688 1.00 95.75 187 ASP A N 1
ATOM 1470 C CA . ASP A 1 187 ? 18.214 -8.178 2.009 1.00 95.75 187 ASP A CA 1
ATOM 1471 C C . ASP A 1 187 ? 17.028 -8.161 2.990 1.00 95.75 187 ASP A C 1
ATOM 1473 O O . ASP A 1 187 ? 15.850 -8.071 2.629 1.00 95.75 187 ASP A O 1
ATOM 1477 N N . TRP A 1 188 ? 17.315 -8.269 4.291 1.00 95.94 188 TRP A N 1
ATOM 1478 C CA . TRP A 1 188 ? 16.278 -8.241 5.313 1.00 95.94 188 TRP A CA 1
ATOM 1479 C C . TRP A 1 188 ? 15.452 -6.945 5.292 1.00 95.94 188 TRP A C 1
ATOM 1481 O O . TRP A 1 188 ? 14.233 -7.018 5.122 1.00 95.94 188 TRP A O 1
ATOM 1491 N N . ALA A 1 189 ? 16.087 -5.781 5.466 1.00 96.56 189 ALA A N 1
ATOM 1492 C CA . ALA A 1 189 ? 15.383 -4.521 5.722 1.00 96.56 189 ALA A CA 1
ATOM 1493 C C . ALA A 1 189 ? 16.177 -3.247 5.370 1.00 96.56 189 ALA A C 1
ATOM 1495 O O . ALA A 1 189 ? 15.830 -2.167 5.855 1.00 96.56 189 ALA A O 1
ATOM 1496 N N . SER A 1 190 ? 17.253 -3.316 4.581 1.00 97.31 190 SER A N 1
ATOM 1497 C CA . SER A 1 190 ? 17.973 -2.110 4.137 1.00 97.31 190 SER A CA 1
ATOM 1498 C C . SER A 1 190 ? 17.083 -1.211 3.281 1.00 97.31 190 SER A C 1
ATOM 1500 O O . SER A 1 190 ? 17.136 0.004 3.447 1.00 97.31 190 SER A O 1
ATOM 1502 N N . GLY A 1 191 ? 16.186 -1.798 2.476 1.00 97.56 191 GLY A N 1
ATOM 1503 C CA . GLY A 1 191 ? 15.167 -1.058 1.720 1.00 97.56 191 GLY A CA 1
ATOM 1504 C C . GLY A 1 191 ? 14.338 -0.138 2.620 1.00 97.56 191 GLY A C 1
ATOM 1505 O O . GLY A 1 191 ? 14.389 1.082 2.488 1.00 97.56 191 GLY A O 1
ATOM 1506 N N . ALA A 1 192 ? 13.675 -0.715 3.625 1.00 98.25 192 ALA A N 1
ATOM 1507 C CA . ALA A 1 192 ? 12.874 0.033 4.596 1.00 98.25 192 ALA A CA 1
ATOM 1508 C C . ALA A 1 192 ? 13.687 1.065 5.404 1.00 98.25 192 ALA A C 1
ATOM 1510 O O . ALA A 1 192 ? 13.181 2.136 5.733 1.00 98.25 192 ALA A O 1
ATOM 1511 N N . GLN A 1 193 ? 14.947 0.772 5.742 1.00 98.50 193 GLN A N 1
ATOM 1512 C CA . GLN A 1 193 ? 15.800 1.716 6.478 1.00 98.50 193 GLN A CA 1
ATOM 1513 C C . GLN A 1 193 ? 16.157 2.949 5.640 1.00 98.50 193 GLN A C 1
ATOM 1515 O O . GLN A 1 193 ? 16.120 4.066 6.160 1.00 98.50 193 GLN A O 1
ATOM 1520 N N . VAL A 1 194 ? 16.469 2.764 4.354 1.00 98.56 194 VAL A N 1
ATOM 1521 C CA . VAL A 1 194 ? 16.732 3.881 3.437 1.00 98.56 194 VAL A CA 1
ATOM 1522 C C . VAL A 1 194 ? 15.448 4.671 3.185 1.00 98.56 194 VAL A C 1
ATOM 1524 O O . VAL A 1 194 ? 15.458 5.890 3.323 1.00 98.56 194 VAL A O 1
ATOM 1527 N N . GLN A 1 195 ? 14.316 4.005 2.947 1.00 98.31 195 GLN A N 1
ATOM 1528 C CA . GLN A 1 195 ? 13.009 4.667 2.832 1.00 98.31 195 GLN A CA 1
ATOM 1529 C C . GLN A 1 195 ? 12.719 5.577 4.035 1.00 98.31 195 GLN A C 1
ATOM 1531 O O . GLN A 1 195 ? 12.408 6.758 3.859 1.00 98.31 195 GLN A O 1
ATOM 1536 N N . ALA A 1 196 ? 12.916 5.063 5.255 1.00 98.38 196 ALA A N 1
ATOM 1537 C CA . ALA A 1 196 ? 12.730 5.826 6.485 1.00 98.38 196 ALA A CA 1
ATOM 1538 C C . ALA A 1 196 ? 13.658 7.050 6.563 1.00 98.38 196 ALA A C 1
ATOM 1540 O O . ALA A 1 196 ? 13.216 8.127 6.967 1.00 98.38 196 ALA A O 1
ATOM 1541 N N . LYS A 1 197 ? 14.928 6.917 6.144 1.00 98.44 197 LYS A N 1
ATOM 1542 C CA . LYS A 1 197 ? 15.885 8.038 6.082 1.00 98.44 197 LYS A CA 1
ATOM 1543 C C . LYS A 1 197 ? 15.377 9.178 5.191 1.00 98.44 197 LYS A C 1
ATOM 1545 O O . LYS A 1 197 ? 15.615 10.340 5.516 1.00 98.44 197 LYS A O 1
ATOM 1550 N N . TYR A 1 198 ? 14.666 8.860 4.110 1.00 98.31 198 TYR A N 1
ATOM 1551 C CA . TYR A 1 198 ? 14.109 9.841 3.172 1.00 98.31 198 TYR A CA 1
ATOM 1552 C C . TYR A 1 198 ? 12.647 10.226 3.452 1.00 98.31 198 TYR A C 1
ATOM 1554 O O . TYR A 1 198 ? 12.047 10.959 2.669 1.00 98.31 198 TYR A O 1
ATOM 1562 N N . GLY A 1 199 ? 12.079 9.793 4.583 1.00 97.81 199 GLY A N 1
ATOM 1563 C CA . GLY A 1 199 ? 10.737 10.188 5.021 1.00 97.81 199 GLY A CA 1
ATOM 1564 C C . GLY A 1 199 ? 9.586 9.405 4.385 1.00 97.81 199 GLY A C 1
ATOM 1565 O O . GLY A 1 199 ? 8.426 9.716 4.654 1.00 97.81 199 GLY A O 1
ATOM 1566 N N . MET A 1 200 ? 9.878 8.368 3.596 1.00 98.44 200 MET A N 1
ATOM 1567 C CA . MET A 1 200 ? 8.864 7.433 3.114 1.00 98.44 200 MET A CA 1
ATOM 1568 C C . MET A 1 200 ? 8.490 6.477 4.245 1.00 98.44 200 MET A C 1
ATOM 1570 O O . MET A 1 200 ? 9.366 5.911 4.893 1.00 98.44 200 MET A O 1
ATOM 1574 N N . ARG A 1 201 ? 7.189 6.324 4.507 1.00 98.56 201 ARG A N 1
ATOM 1575 C CA . ARG A 1 201 ? 6.643 5.599 5.666 1.00 98.56 201 ARG A CA 1
ATOM 1576 C C . ARG A 1 201 ? 5.581 4.561 5.299 1.00 98.56 201 ARG A C 1
ATOM 1578 O O . ARG A 1 201 ? 5.043 3.912 6.191 1.00 98.56 201 ARG A O 1
ATOM 1585 N N . LEU A 1 202 ? 5.292 4.365 4.013 1.00 98.88 202 LEU A N 1
ATOM 1586 C CA . LEU A 1 202 ? 4.512 3.228 3.518 1.00 98.88 202 LEU A CA 1
ATOM 1587 C C . LEU A 1 202 ? 5.138 2.682 2.231 1.00 98.88 202 LEU A C 1
ATOM 1589 O O . LEU A 1 202 ? 5.329 3.413 1.265 1.00 98.88 202 LEU A O 1
ATOM 1593 N N . ASP A 1 203 ? 5.446 1.395 2.239 1.00 98.75 203 ASP A N 1
ATOM 1594 C CA . ASP A 1 203 ? 6.045 0.635 1.148 1.00 98.75 203 ASP A CA 1
ATOM 1595 C C . ASP A 1 203 ? 5.030 -0.349 0.577 1.00 98.75 203 ASP A C 1
ATOM 1597 O O . ASP A 1 203 ? 4.281 -0.979 1.327 1.00 98.75 203 ASP A O 1
ATOM 1601 N N . THR A 1 204 ? 5.040 -0.504 -0.741 1.00 98.69 204 THR A N 1
ATOM 1602 C CA . THR A 1 204 ? 4.206 -1.485 -1.445 1.00 98.69 204 THR A CA 1
ATOM 1603 C C . THR A 1 204 ? 5.021 -2.549 -2.187 1.00 98.69 204 THR A C 1
ATOM 1605 O O . THR A 1 204 ? 4.455 -3.382 -2.890 1.00 98.69 204 THR A O 1
ATOM 1608 N N . SER A 1 205 ? 6.343 -2.580 -2.003 1.00 98.00 205 SER A N 1
ATOM 1609 C CA . SER A 1 205 ? 7.286 -3.436 -2.736 1.00 98.00 205 SER A CA 1
ATOM 1610 C C . SER A 1 205 ? 7.186 -4.915 -2.359 1.00 98.00 205 SER A C 1
ATOM 1612 O O . SER A 1 205 ? 7.658 -5.757 -3.113 1.00 98.00 205 SER A O 1
ATOM 1614 N N . TYR A 1 206 ? 6.562 -5.252 -1.222 1.00 96.88 206 TYR A N 1
ATOM 1615 C CA . TYR A 1 206 ? 6.228 -6.645 -0.918 1.00 96.88 206 TYR A CA 1
ATOM 1616 C C . TYR A 1 206 ? 5.114 -7.126 -1.842 1.00 96.88 206 TYR A C 1
ATOM 1618 O O . TYR A 1 206 ? 3.959 -6.761 -1.643 1.00 96.88 206 TYR A O 1
ATOM 1626 N N . TYR A 1 207 ? 5.460 -7.931 -2.837 1.00 95.62 207 TYR A N 1
ATOM 1627 C CA . TYR A 1 207 ? 4.642 -8.190 -4.020 1.00 95.62 207 TYR A CA 1
ATOM 1628 C C . TYR A 1 207 ? 4.377 -9.684 -4.185 1.00 95.62 207 TYR A C 1
ATOM 1630 O O . TYR A 1 207 ? 5.293 -10.485 -4.021 1.00 95.62 207 TYR A O 1
ATOM 1638 N N . PHE A 1 208 ? 3.139 -10.077 -4.492 1.00 97.00 208 PHE A N 1
ATOM 1639 C CA . PHE A 1 208 ? 2.827 -11.487 -4.720 1.00 97.00 208 PHE A CA 1
ATOM 1640 C C . PHE A 1 208 ? 3.264 -11.886 -6.138 1.00 97.00 208 PHE A C 1
ATOM 1642 O O . PHE A 1 208 ? 2.601 -11.555 -7.118 1.00 97.00 208 PHE A O 1
ATOM 1649 N N . TRP A 1 209 ? 4.418 -12.537 -6.241 1.00 96.31 209 TRP A N 1
ATOM 1650 C CA . TRP A 1 209 ? 5.173 -12.825 -7.467 1.00 96.31 209 TRP A CA 1
ATOM 1651 C C . TRP A 1 209 ? 5.979 -14.110 -7.264 1.00 96.31 209 TRP A C 1
ATOM 1653 O O . TRP A 1 209 ? 6.283 -14.388 -6.108 1.00 96.31 209 TRP A O 1
ATOM 1663 N N . PRO A 1 210 ? 6.338 -14.884 -8.307 1.00 96.06 210 PRO A N 1
ATOM 1664 C CA . PRO A 1 210 ? 6.009 -14.745 -9.740 1.00 96.06 210 PRO A CA 1
ATOM 1665 C C . PRO A 1 210 ? 4.726 -15.468 -10.180 1.00 96.06 210 PRO A C 1
ATOM 1667 O O . PRO A 1 210 ? 4.175 -16.241 -9.397 1.00 96.06 210 PRO A O 1
ATOM 1670 N N . PRO A 1 211 ? 4.264 -15.316 -11.446 1.00 96.19 211 PRO A N 1
ATOM 1671 C CA . PRO A 1 211 ? 3.081 -16.019 -11.957 1.00 96.19 211 PRO A CA 1
ATOM 1672 C C . PRO A 1 211 ? 3.035 -17.522 -11.670 1.00 96.19 211 PRO A C 1
ATOM 1674 O O . PRO A 1 211 ? 1.996 -18.044 -11.276 1.00 96.19 211 PRO A O 1
ATOM 1677 N N . GLY A 1 212 ? 4.167 -18.216 -11.829 1.00 94.69 212 GLY A N 1
ATOM 1678 C CA . GLY A 1 212 ? 4.248 -19.660 -11.594 1.00 94.69 212 GLY A CA 1
ATOM 1679 C C . GLY A 1 212 ? 4.094 -20.067 -10.127 1.00 94.69 212 GLY A C 1
ATOM 1680 O O . GLY A 1 212 ? 3.735 -21.208 -9.861 1.00 94.69 212 GLY A O 1
ATOM 1681 N N . TRP A 1 213 ? 4.352 -19.152 -9.187 1.00 96.19 213 TRP A N 1
ATOM 1682 C CA . TRP A 1 213 ? 4.142 -19.381 -7.758 1.00 96.19 213 TRP A CA 1
ATOM 1683 C C . TRP A 1 213 ? 2.775 -18.885 -7.292 1.00 96.19 213 TRP A C 1
ATOM 1685 O O . TRP A 1 213 ? 2.119 -19.548 -6.499 1.00 96.19 213 TRP A O 1
ATOM 1695 N N . VAL A 1 214 ? 2.319 -17.740 -7.809 1.00 96.94 214 VAL A N 1
ATOM 1696 C CA . VAL A 1 214 ? 0.984 -17.206 -7.514 1.00 96.94 214 VAL A CA 1
ATOM 1697 C C . VAL A 1 214 ? -0.105 -18.182 -7.956 1.00 96.94 214 VAL A C 1
ATOM 1699 O O . VAL A 1 214 ? -1.094 -18.324 -7.240 1.00 96.94 214 VAL A O 1
ATOM 1702 N N . ASP A 1 215 ? 0.078 -18.846 -9.105 1.00 95.69 215 ASP A N 1
ATOM 1703 C CA . ASP A 1 215 ? -0.827 -19.875 -9.651 1.00 95.69 215 ASP A CA 1
ATOM 1704 C C . ASP A 1 215 ? -2.301 -19.420 -9.695 1.00 95.69 215 ASP A C 1
ATOM 1706 O O . ASP A 1 215 ? -3.230 -20.167 -9.398 1.00 95.69 215 ASP A O 1
ATOM 1710 N N . ASP A 1 216 ? -2.509 -18.130 -9.994 1.00 96.88 216 ASP A N 1
ATOM 1711 C CA . ASP A 1 216 ? -3.808 -17.445 -9.951 1.00 96.88 216 ASP A CA 1
ATOM 1712 C C . ASP A 1 216 ? -4.587 -17.656 -8.628 1.00 96.88 216 ASP A C 1
ATOM 1714 O O . ASP A 1 216 ? -5.813 -17.579 -8.585 1.00 96.88 216 ASP A O 1
ATOM 1718 N N . VAL A 1 217 ? -3.906 -17.932 -7.507 1.00 97.19 217 VAL A N 1
ATOM 17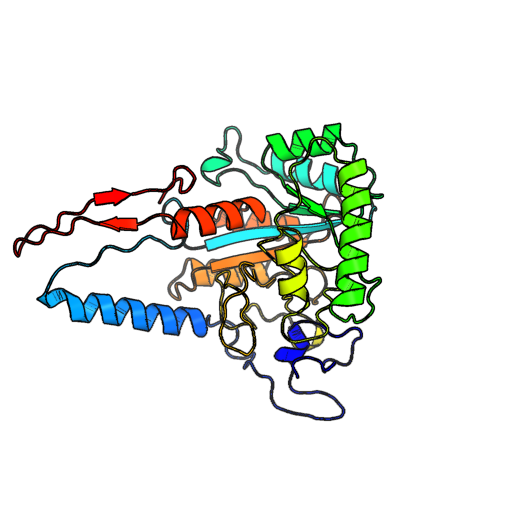19 C CA . VAL A 1 217 ? -4.540 -18.136 -6.197 1.00 97.19 217 VAL A CA 1
ATOM 1720 C C . VAL A 1 217 ? -4.693 -16.792 -5.472 1.00 97.19 217 VAL A C 1
ATOM 1722 O O . VAL A 1 217 ? -3.698 -16.179 -5.079 1.00 97.19 217 VAL A O 1
ATOM 1725 N N . PRO A 1 218 ? -5.924 -16.320 -5.184 1.00 97.62 218 PRO A N 1
ATOM 1726 C CA . PRO A 1 218 ? -6.122 -15.098 -4.412 1.00 97.62 218 PRO A CA 1
ATOM 1727 C C . PRO A 1 218 ? -5.760 -15.326 -2.940 1.00 97.62 218 PRO A C 1
ATOM 1729 O O . PRO A 1 218 ? -6.405 -16.133 -2.251 1.00 97.62 218 PRO A O 1
ATOM 1732 N N . GLY A 1 219 ? -4.789 -14.574 -2.418 1.00 96.12 219 GLY A N 1
ATOM 1733 C CA . GLY A 1 219 ? -4.410 -14.695 -1.015 1.00 96.12 219 GLY A CA 1
ATOM 1734 C C . GLY A 1 219 ? -3.390 -13.692 -0.493 1.00 96.12 219 GLY A C 1
ATOM 1735 O O . GLY A 1 219 ? -3.102 -12.665 -1.097 1.00 96.12 219 GLY A O 1
ATOM 1736 N N . LEU A 1 220 ? -2.903 -14.003 0.704 1.00 96.62 220 LEU A N 1
ATOM 1737 C CA . LEU A 1 220 ? -2.127 -13.155 1.595 1.00 96.62 220 LEU A CA 1
ATOM 1738 C C . LEU A 1 220 ? -0.802 -13.855 1.919 1.00 96.62 220 LEU A C 1
ATOM 1740 O O . LEU A 1 220 ? -0.640 -14.423 2.999 1.00 96.62 220 LEU A O 1
ATOM 1744 N N . PHE A 1 221 ? 0.146 -13.850 0.981 1.00 95.19 221 PHE A N 1
ATOM 1745 C CA . PHE A 1 221 ? 1.400 -14.615 1.101 1.00 95.19 221 PHE A CA 1
ATOM 1746 C C . PHE A 1 221 ? 2.252 -14.232 2.327 1.00 95.19 221 PHE A C 1
ATOM 1748 O O . PHE A 1 221 ? 3.005 -15.046 2.853 1.00 95.19 221 PHE A O 1
ATOM 1755 N N . THR A 1 222 ? 2.072 -13.015 2.846 1.00 95.00 222 THR A N 1
ATOM 1756 C CA . THR A 1 222 ? 2.727 -12.512 4.063 1.00 95.00 222 THR A CA 1
ATOM 1757 C C . THR A 1 222 ? 1.998 -12.905 5.353 1.00 95.00 222 THR A C 1
ATOM 1759 O O . THR A 1 222 ? 2.466 -12.600 6.449 1.00 95.00 222 THR A O 1
ATOM 1762 N N . GLY A 1 223 ? 0.841 -13.562 5.240 1.00 95.19 223 GLY A N 1
ATOM 1763 C CA . GLY A 1 223 ? -0.025 -13.959 6.348 1.00 95.19 223 GLY A CA 1
ATOM 1764 C C . GLY A 1 223 ? -0.898 -12.838 6.916 1.00 95.19 223 GLY A C 1
ATOM 1765 O O . GLY A 1 223 ? -1.667 -13.105 7.838 1.00 95.19 223 GLY A O 1
ATOM 1766 N N . SER A 1 224 ? -0.813 -11.612 6.395 1.00 96.31 224 SER A N 1
ATOM 1767 C CA . SER A 1 224 ? -1.606 -10.465 6.852 1.00 96.31 224 SER A CA 1
ATOM 1768 C C . SER A 1 224 ? -2.235 -9.723 5.675 1.00 96.31 224 SER A C 1
ATOM 1770 O O . SER A 1 224 ? -1.608 -9.534 4.632 1.00 96.31 224 SER A O 1
ATOM 1772 N N . ALA A 1 225 ? -3.478 -9.284 5.855 1.00 96.69 225 ALA A N 1
ATOM 1773 C CA . ALA A 1 225 ? -4.148 -8.329 4.981 1.00 96.69 225 ALA A CA 1
ATOM 1774 C C . ALA A 1 225 ? -4.029 -6.888 5.507 1.00 96.69 225 ALA A C 1
ATOM 1776 O O . ALA A 1 225 ? -4.607 -5.975 4.927 1.00 96.69 225 ALA A O 1
ATOM 1777 N N . MET A 1 226 ? -3.329 -6.659 6.619 1.00 97.50 226 MET A N 1
ATOM 1778 C CA . MET A 1 226 ? -3.153 -5.342 7.228 1.00 97.50 226 MET A CA 1
ATOM 1779 C C . MET A 1 226 ? -1.744 -4.802 6.951 1.00 97.50 226 MET A C 1
ATOM 1781 O O . MET A 1 226 ? -0.780 -5.566 6.990 1.00 97.50 226 MET A O 1
ATOM 1785 N N . PRO A 1 227 ? -1.575 -3.485 6.731 1.00 98.00 227 PRO A N 1
ATOM 1786 C CA . PRO A 1 227 ? -0.246 -2.896 6.688 1.00 98.00 227 PRO A CA 1
ATOM 1787 C C . PRO A 1 227 ? 0.455 -3.026 8.047 1.00 98.00 227 PRO A C 1
ATOM 1789 O O . PRO A 1 227 ? -0.073 -2.597 9.076 1.00 98.00 227 PRO A O 1
ATOM 1792 N N . MET A 1 228 ? 1.661 -3.591 8.048 1.00 95.69 228 MET A N 1
ATOM 1793 C CA . MET A 1 228 ? 2.452 -3.877 9.253 1.00 95.69 228 MET A CA 1
ATOM 1794 C C . MET A 1 228 ? 3.781 -3.133 9.190 1.00 95.69 228 MET A C 1
ATOM 1796 O O . MET A 1 228 ? 4.341 -2.977 8.116 1.00 95.69 228 MET A O 1
ATOM 1800 N N . ARG A 1 229 ? 4.322 -2.657 10.316 1.00 97.25 229 ARG A N 1
ATOM 1801 C CA . ARG A 1 229 ? 5.643 -2.006 10.287 1.00 97.25 229 ARG A CA 1
ATOM 1802 C C . ARG A 1 229 ? 6.749 -3.020 10.010 1.00 97.25 229 ARG A C 1
ATOM 1804 O O . ARG A 1 229 ? 6.760 -4.092 10.615 1.00 97.25 229 ARG A O 1
ATOM 1811 N N . PHE A 1 230 ? 7.713 -2.645 9.173 1.00 97.88 230 PHE A N 1
ATOM 1812 C CA . PHE A 1 230 ? 8.957 -3.397 9.042 1.00 97.88 230 PHE A CA 1
ATOM 1813 C C . PHE A 1 230 ? 9.711 -3.462 10.372 1.00 97.88 230 PHE A C 1
ATOM 1815 O O . PHE A 1 230 ? 9.557 -2.613 11.253 1.00 97.88 230 PHE A O 1
ATOM 1822 N N . MET A 1 231 ? 10.564 -4.472 10.512 1.00 96.94 231 MET A N 1
ATOM 1823 C CA . MET A 1 231 ? 11.325 -4.717 11.731 1.00 96.94 231 MET A CA 1
ATOM 1824 C C . MET A 1 231 ? 12.753 -5.131 11.389 1.00 96.94 231 MET A C 1
ATOM 1826 O O . MET A 1 231 ? 12.990 -5.906 10.463 1.00 96.94 231 MET A O 1
ATOM 1830 N N . ARG A 1 232 ? 13.720 -4.619 12.146 1.00 95.69 232 ARG A N 1
ATOM 1831 C CA . ARG A 1 232 ? 15.124 -5.041 12.095 1.00 95.69 232 ARG A CA 1
ATOM 1832 C C . ARG A 1 232 ? 15.290 -6.420 12.743 1.00 95.69 232 ARG A C 1
ATOM 1834 O O . ARG A 1 232 ? 14.448 -6.859 13.520 1.00 95.69 232 ARG A O 1
ATOM 1841 N N . LEU A 1 233 ? 16.412 -7.089 12.473 1.00 94.44 233 LEU A N 1
ATOM 1842 C CA . LEU A 1 233 ? 16.725 -8.399 13.071 1.00 94.44 233 LEU A CA 1
ATOM 1843 C C . LEU A 1 233 ? 16.866 -8.363 14.605 1.00 94.44 233 LEU A C 1
ATOM 1845 O O . LEU A 1 233 ? 16.768 -9.398 15.253 1.00 94.44 233 LEU A O 1
ATOM 1849 N N . ASP A 1 234 ? 17.080 -7.183 15.186 1.00 95.75 234 ASP A N 1
ATOM 1850 C CA . ASP A 1 234 ? 17.145 -6.960 16.635 1.00 95.75 234 ASP A CA 1
ATOM 1851 C C . ASP A 1 234 ? 15.761 -6.734 17.284 1.00 95.75 234 ASP A C 1
ATOM 1853 O O . ASP A 1 234 ? 15.679 -6.516 18.491 1.00 95.75 234 ASP A O 1
ATOM 1857 N N . GLY A 1 235 ? 14.676 -6.786 16.501 1.00 95.62 235 GLY A N 1
ATOM 1858 C CA . GLY A 1 235 ? 13.306 -6.579 16.971 1.00 95.62 235 GLY A CA 1
ATOM 1859 C C . GLY A 1 235 ? 12.846 -5.118 16.989 1.00 95.62 235 GLY A C 1
ATOM 1860 O O . GLY A 1 235 ? 11.689 -4.852 17.313 1.00 95.62 235 GLY A O 1
ATOM 1861 N N . ASN A 1 236 ? 13.702 -4.156 16.628 1.00 97.38 236 ASN A N 1
ATOM 1862 C CA . ASN A 1 236 ? 13.295 -2.755 16.547 1.00 97.38 236 ASN A CA 1
ATOM 1863 C C . ASN A 1 236 ? 12.433 -2.505 15.307 1.00 97.38 236 ASN A C 1
ATOM 1865 O O . ASN A 1 236 ? 12.817 -2.850 14.186 1.00 97.38 236 ASN A O 1
ATOM 1869 N N . PHE A 1 237 ? 11.291 -1.842 15.495 1.00 97.62 237 PHE A N 1
ATOM 1870 C CA . PHE A 1 237 ? 10.465 -1.392 14.380 1.00 97.62 237 PHE A CA 1
ATOM 1871 C C . PHE A 1 237 ? 11.181 -0.318 13.560 1.00 97.62 237 PHE A C 1
ATOM 1873 O O . PHE A 1 237 ? 11.810 0.593 14.099 1.00 97.62 237 PHE A O 1
ATOM 1880 N N . ILE A 1 238 ? 11.021 -0.412 12.247 1.00 98.50 238 ILE A N 1
ATOM 1881 C CA . ILE A 1 238 ? 11.303 0.658 11.301 1.00 98.50 238 ILE A CA 1
ATOM 1882 C C . ILE A 1 238 ? 9.960 1.335 11.046 1.00 98.50 238 ILE A C 1
ATOM 1884 O O . ILE A 1 238 ? 8.954 0.658 10.834 1.00 98.50 238 ILE A O 1
ATOM 1888 N N . ASP A 1 239 ? 9.916 2.662 11.102 1.00 97.81 239 ASP A N 1
ATOM 1889 C CA . ASP A 1 239 ? 8.671 3.416 10.949 1.00 97.81 239 ASP A CA 1
ATOM 1890 C C . ASP A 1 239 ? 8.247 3.548 9.477 1.00 97.81 239 ASP A C 1
ATOM 1892 O O . ASP A 1 239 ? 8.073 4.638 8.942 1.00 97.81 239 ASP A O 1
ATOM 1896 N N . VAL A 1 240 ? 8.110 2.389 8.838 1.00 98.75 240 VAL A N 1
ATOM 1897 C CA . VAL A 1 240 ? 7.639 2.181 7.476 1.00 98.75 240 VAL A CA 1
ATOM 1898 C C . VAL A 1 240 ? 6.651 1.024 7.512 1.00 98.75 240 VAL A C 1
ATOM 1900 O O . VAL A 1 240 ? 7.010 -0.087 7.909 1.00 98.75 240 VAL A O 1
ATOM 1903 N N . TYR A 1 241 ? 5.406 1.278 7.121 1.00 98.75 241 TYR A N 1
ATOM 1904 C CA . TYR A 1 241 ? 4.399 0.239 6.949 1.00 98.75 241 TYR A CA 1
ATOM 1905 C C . TYR A 1 241 ? 4.631 -0.505 5.636 1.00 98.75 241 TYR A C 1
ATOM 1907 O O . TYR A 1 241 ? 4.618 0.092 4.569 1.00 98.75 241 TYR A O 1
ATOM 1915 N N . GLN A 1 242 ? 4.778 -1.815 5.713 1.00 97.94 242 GLN A N 1
ATOM 1916 C CA . GLN A 1 242 ? 4.663 -2.735 4.600 1.00 97.94 242 GLN A CA 1
ATOM 1917 C C . GLN A 1 242 ? 3.175 -2.954 4.287 1.00 97.94 242 GLN A C 1
ATOM 1919 O O . GLN A 1 242 ? 2.482 -3.674 5.009 1.00 97.94 242 GLN A O 1
ATOM 1924 N N . ALA A 1 243 ? 2.682 -2.353 3.209 1.00 98.44 243 ALA A N 1
ATOM 1925 C CA . ALA A 1 243 ? 1.394 -2.684 2.614 1.00 98.44 243 ALA A CA 1
ATOM 1926 C C . ALA A 1 243 ? 1.631 -3.702 1.489 1.00 98.44 243 ALA A C 1
ATOM 1928 O O . ALA A 1 243 ? 1.974 -3.332 0.370 1.00 98.44 243 ALA A O 1
ATOM 1929 N N . ALA A 1 244 ? 1.490 -4.996 1.796 1.00 97.69 244 ALA A N 1
ATOM 1930 C CA . ALA A 1 244 ? 1.696 -6.044 0.798 1.00 97.69 244 ALA A CA 1
ATOM 1931 C C . ALA A 1 244 ? 0.783 -5.826 -0.424 1.00 97.69 244 ALA A C 1
ATOM 1933 O O . ALA A 1 244 ? -0.391 -5.490 -0.267 1.00 97.69 244 ALA A O 1
ATOM 1934 N N . THR A 1 245 ? 1.331 -6.018 -1.620 1.00 98.62 245 THR A N 1
ATOM 1935 C CA . THR A 1 245 ? 0.634 -5.986 -2.906 1.00 98.62 245 THR A CA 1
ATOM 1936 C C . THR A 1 245 ? 0.174 -7.389 -3.251 1.00 98.62 245 THR A C 1
ATOM 1938 O O . THR A 1 245 ? 0.966 -8.231 -3.668 1.00 98.62 245 THR A O 1
ATOM 1941 N N . GLN A 1 246 ? -1.113 -7.647 -3.017 1.00 98.19 246 GLN A N 1
ATOM 1942 C CA . GLN A 1 246 ? -1.732 -8.951 -3.268 1.00 98.19 246 GLN A CA 1
ATOM 1943 C C . GLN A 1 246 ? -2.333 -9.061 -4.669 1.00 98.19 246 GLN A C 1
ATOM 1945 O O . GLN A 1 246 ? -2.547 -10.171 -5.152 1.00 98.19 246 GLN A O 1
ATOM 1950 N N . MET A 1 247 ? -2.651 -7.917 -5.276 1.00 98.69 247 MET A N 1
ATOM 1951 C CA . MET A 1 247 ? -3.254 -7.806 -6.599 1.00 98.69 247 MET A CA 1
ATOM 1952 C C . MET A 1 247 ? -2.252 -7.134 -7.532 1.00 98.69 247 MET A C 1
ATOM 1954 O O . MET A 1 247 ? -1.887 -5.984 -7.305 1.00 98.69 247 MET A O 1
ATOM 1958 N N . THR A 1 248 ? -1.790 -7.842 -8.551 1.00 98.00 248 THR A N 1
ATOM 1959 C CA . THR A 1 248 ? -0.809 -7.361 -9.526 1.00 98.00 248 THR A CA 1
ATOM 1960 C C . THR A 1 248 ? -1.332 -7.613 -10.939 1.00 98.00 248 THR A C 1
ATOM 1962 O O . THR A 1 248 ? -2.131 -8.528 -11.152 1.00 98.00 248 THR A O 1
ATOM 1965 N N . ASP A 1 249 ? -0.901 -6.811 -11.904 1.00 97.75 249 ASP A N 1
ATOM 1966 C CA . ASP A 1 249 ? -1.166 -7.000 -13.336 1.00 97.75 249 ASP A CA 1
ATOM 1967 C C . ASP A 1 249 ? -0.056 -7.791 -14.054 1.00 97.75 249 ASP A C 1
ATOM 1969 O O . ASP A 1 249 ? -0.118 -8.027 -15.257 1.00 97.75 249 ASP A O 1
ATOM 1973 N N . GLU A 1 250 ? 0.946 -8.264 -13.309 1.00 96.56 250 GLU A N 1
ATOM 1974 C CA . GLU A 1 250 ? 2.119 -8.956 -13.859 1.00 96.56 250 GLU A CA 1
ATOM 1975 C C . GLU A 1 250 ? 2.259 -10.402 -13.377 1.00 96.56 250 GLU A C 1
ATOM 1977 O O . GLU A 1 250 ? 3.023 -11.170 -13.959 1.00 96.56 250 GLU A O 1
ATOM 1982 N N . SER A 1 251 ? 1.521 -10.810 -12.338 1.00 97.06 251 SER A N 1
ATOM 1983 C CA . SER A 1 251 ? 1.676 -12.136 -11.721 1.00 97.06 251 SER A CA 1
ATOM 1984 C C . SER A 1 251 ? 0.693 -13.185 -12.255 1.00 97.06 251 SER A C 1
ATOM 1986 O O . SER A 1 251 ? 0.371 -14.141 -11.557 1.00 97.06 251 SER A O 1
ATOM 1988 N N . GLY A 1 252 ? 0.181 -13.013 -13.479 1.00 96.94 252 GLY A N 1
ATOM 1989 C CA . GLY A 1 252 ? -0.723 -13.981 -14.120 1.00 96.94 252 GLY A CA 1
ATOM 1990 C C . GLY A 1 252 ? -2.079 -14.151 -13.422 1.00 96.94 252 GLY A C 1
ATOM 1991 O O . GLY A 1 252 ? -2.729 -15.180 -13.585 1.00 96.94 252 GLY A O 1
ATOM 1992 N N . GLN A 1 253 ? -2.486 -13.160 -12.632 1.00 98.06 253 GLN A N 1
ATOM 1993 C CA . GLN A 1 253 ? -3.742 -13.152 -11.892 1.00 98.06 253 GLN A CA 1
ATOM 1994 C C . GLN A 1 253 ? -4.936 -12.803 -12.790 1.00 98.06 253 GLN A C 1
ATOM 1996 O O . GLN A 1 253 ? -4.877 -11.880 -13.601 1.00 98.06 253 GLN A O 1
ATOM 2001 N N . SER A 1 254 ? -6.059 -13.491 -12.602 1.00 98.44 254 SER A N 1
ATOM 2002 C CA . SER A 1 254 ? -7.296 -13.265 -13.347 1.00 98.44 254 SER A CA 1
ATOM 2003 C C . SER A 1 254 ? -8.177 -12.205 -12.681 1.00 98.44 254 SER A C 1
ATOM 2005 O O . SER A 1 254 ? -8.591 -12.331 -11.522 1.00 98.44 254 SER A O 1
ATOM 2007 N N . TYR A 1 255 ? -8.594 -11.195 -13.444 1.00 98.56 255 TYR A N 1
ATOM 2008 C CA . TYR A 1 255 ? -9.527 -10.160 -12.989 1.00 98.56 255 TYR A CA 1
ATOM 2009 C C . TYR A 1 255 ? -10.894 -10.308 -13.679 1.00 98.56 255 TYR A C 1
ATOM 2011 O O . TYR A 1 255 ? -10.950 -10.529 -14.886 1.00 98.56 255 TYR A O 1
ATOM 2019 N N . PRO A 1 256 ? -12.025 -10.227 -12.940 1.00 98.62 256 PRO A N 1
ATOM 2020 C CA . PRO A 1 256 ? -12.167 -9.793 -11.546 1.00 98.62 256 PRO A CA 1
ATOM 2021 C C . PRO A 1 256 ? -12.061 -10.922 -10.501 1.00 98.62 256 PRO A C 1
ATOM 2023 O O . PRO A 1 256 ? -12.452 -10.709 -9.354 1.00 98.62 256 PRO A O 1
ATOM 2026 N N . TYR A 1 257 ? -11.606 -12.126 -10.861 1.00 98.75 257 TYR A N 1
ATOM 2027 C CA . TYR A 1 257 ? -11.604 -13.282 -9.954 1.00 98.75 257 TYR A CA 1
ATOM 2028 C C . TYR A 1 257 ? -10.835 -13.019 -8.648 1.00 98.75 257 TYR A C 1
ATOM 2030 O O . TYR A 1 257 ? -11.404 -13.211 -7.566 1.00 98.75 257 TYR A O 1
ATOM 2038 N N . VAL A 1 258 ? -9.603 -12.505 -8.730 1.00 98.56 258 VAL A N 1
ATOM 2039 C CA . VAL A 1 258 ? -8.772 -12.228 -7.547 1.00 98.56 258 VAL A CA 1
ATOM 2040 C C . VAL A 1 258 ? -9.425 -11.199 -6.627 1.00 98.56 258 VAL A C 1
ATOM 2042 O O . VAL A 1 258 ? -9.672 -11.484 -5.452 1.00 98.56 258 VAL A O 1
ATOM 2045 N N . VAL A 1 259 ? -9.783 -10.026 -7.157 1.00 98.81 259 VAL A N 1
ATOM 2046 C CA . VAL A 1 259 ? -10.389 -8.952 -6.354 1.00 98.81 259 VAL A CA 1
ATOM 2047 C C . VAL A 1 259 ? -11.744 -9.351 -5.766 1.00 98.81 259 VAL A C 1
ATOM 2049 O O . VAL A 1 259 ? -12.002 -9.077 -4.595 1.00 98.81 259 VAL A O 1
ATOM 2052 N N . ASN A 1 260 ? -12.598 -10.049 -6.525 1.00 98.88 260 ASN A N 1
ATOM 2053 C CA . ASN A 1 260 ? -13.877 -10.537 -6.008 1.00 98.88 260 ASN A CA 1
ATOM 2054 C C . ASN A 1 260 ? -13.653 -11.467 -4.819 1.00 98.88 260 ASN A C 1
ATOM 2056 O O . ASN A 1 260 ? -14.254 -11.266 -3.770 1.00 98.88 260 ASN A O 1
ATOM 2060 N N . THR A 1 261 ? -12.743 -12.430 -4.960 1.00 98.81 261 THR A N 1
ATOM 2061 C CA . THR A 1 261 ? -12.468 -13.425 -3.921 1.00 98.81 261 THR A CA 1
ATOM 2062 C C . THR A 1 261 ? -11.936 -12.783 -2.639 1.00 98.81 261 THR A C 1
ATOM 2064 O O . THR A 1 261 ? -12.391 -13.123 -1.545 1.00 98.81 261 THR A O 1
ATOM 2067 N N . LEU A 1 262 ? -10.992 -11.843 -2.753 1.00 98.81 262 LEU A N 1
ATOM 2068 C CA . LEU A 1 262 ? -10.430 -11.143 -1.595 1.00 98.81 262 LEU A CA 1
ATOM 2069 C C . LEU A 1 262 ? -11.499 -10.309 -0.873 1.00 98.81 262 LEU A C 1
ATOM 2071 O O . LEU A 1 262 ? -11.653 -10.425 0.344 1.00 98.81 262 LEU A O 1
ATOM 2075 N N . LEU A 1 263 ? -12.284 -9.521 -1.613 1.00 98.88 263 LEU A N 1
ATOM 2076 C CA . LEU A 1 263 ? -13.311 -8.665 -1.017 1.00 98.88 263 LEU A CA 1
ATOM 2077 C C . LEU A 1 263 ? -14.509 -9.461 -0.473 1.00 98.88 263 LEU A C 1
ATOM 2079 O O . LEU A 1 263 ? -15.050 -9.093 0.570 1.00 98.88 263 LEU A O 1
ATOM 2083 N N . ASP A 1 264 ? -14.902 -10.564 -1.116 1.00 98.88 264 ASP A N 1
ATOM 2084 C CA . ASP A 1 264 ? -15.978 -11.436 -0.628 1.00 98.88 264 ASP A CA 1
ATOM 2085 C C . ASP A 1 264 ? -15.613 -12.070 0.717 1.00 98.88 264 ASP A C 1
ATOM 2087 O O . ASP A 1 264 ? -16.422 -12.029 1.642 1.00 98.88 264 ASP A O 1
ATOM 2091 N N . ARG A 1 265 ? -14.377 -12.554 0.886 1.00 98.62 265 ARG A N 1
ATOM 2092 C CA . ARG A 1 265 ? -13.896 -13.081 2.178 1.00 98.62 265 ARG A CA 1
ATOM 2093 C C . ARG A 1 265 ? -13.788 -11.995 3.252 1.00 98.62 265 ARG A C 1
ATOM 2095 O O . ARG A 1 265 ? -14.023 -12.255 4.433 1.00 98.62 265 ARG A O 1
ATOM 2102 N N . ALA A 1 266 ? -13.454 -10.764 2.870 1.00 98.50 266 ALA A N 1
ATOM 2103 C CA . ALA A 1 266 ? -13.397 -9.654 3.816 1.00 98.50 266 ALA A CA 1
ATOM 2104 C C . ALA A 1 266 ? -14.786 -9.266 4.347 1.00 98.50 266 ALA A C 1
ATOM 2106 O O . ALA A 1 266 ? -14.956 -8.978 5.535 1.00 98.50 266 ALA A O 1
ATOM 2107 N N . LEU A 1 267 ? -15.793 -9.243 3.473 1.00 98.69 267 LEU A N 1
ATOM 2108 C CA . LEU A 1 267 ? -17.147 -8.804 3.817 1.00 98.69 267 LEU A CA 1
ATOM 2109 C C . LEU A 1 267 ? -18.039 -9.935 4.340 1.00 98.69 267 LEU A C 1
ATOM 2111 O O . LEU A 1 267 ? -18.947 -9.664 5.135 1.00 98.69 267 LEU A O 1
ATOM 2115 N N . GLY A 1 268 ? -17.759 -11.162 3.900 1.00 98.25 268 GLY A N 1
ATOM 2116 C CA . GLY A 1 268 ? -18.484 -12.390 4.185 1.00 98.25 268 GLY A CA 1
ATOM 2117 C C . GLY A 1 268 ? -18.262 -12.951 5.587 1.00 98.25 268 GLY A C 1
ATOM 2118 O O . GLY A 1 268 ? -17.887 -12.244 6.528 1.00 98.25 268 GLY A O 1
ATOM 2119 N N . ALA A 1 269 ? -18.560 -14.242 5.732 1.00 97.69 269 ALA A N 1
ATOM 2120 C CA . ALA A 1 269 ? -18.546 -14.935 7.018 1.00 97.69 269 ALA A CA 1
ATOM 2121 C C . ALA A 1 269 ? -17.124 -15.165 7.547 1.00 97.69 269 ALA A C 1
ATOM 2123 O O . ALA A 1 269 ? -16.925 -15.228 8.758 1.00 97.69 269 ALA A O 1
ATOM 2124 N N . GLU A 1 270 ? -16.148 -15.259 6.647 1.00 97.69 270 GLU A N 1
ATOM 2125 C CA . GLU A 1 270 ? -14.729 -15.387 6.960 1.00 97.69 270 GLU A CA 1
ATOM 2126 C C . GLU A 1 270 ? -14.225 -14.165 7.733 1.00 97.69 270 GLU A C 1
ATOM 2128 O O . GLU A 1 270 ? -13.422 -14.291 8.657 1.00 97.69 270 GLU A O 1
ATOM 2133 N N . GLY A 1 271 ? -14.729 -12.975 7.391 1.00 97.25 271 GLY A N 1
ATOM 2134 C CA . GLY A 1 271 ? -14.355 -11.733 8.055 1.00 97.25 271 GLY A CA 1
ATOM 2135 C C . GLY A 1 271 ? -12.855 -11.467 7.969 1.00 97.25 271 GLY A C 1
ATOM 2136 O O . GLY A 1 271 ? -12.251 -10.990 8.934 1.00 97.25 271 GLY A O 1
ATOM 2137 N N . TYR A 1 272 ? -12.231 -11.798 6.840 1.00 98.00 272 TYR A N 1
ATOM 2138 C CA . TYR A 1 272 ? -10.813 -11.544 6.589 1.00 98.00 272 TYR A CA 1
ATOM 2139 C C . TYR A 1 272 ? -10.606 -10.065 6.270 1.00 98.00 272 TYR A C 1
ATOM 2141 O O . TYR A 1 272 ? -10.299 -9.700 5.151 1.00 98.00 272 TYR A O 1
ATOM 2149 N N . TYR A 1 273 ? -10.875 -9.194 7.242 1.00 98.19 273 TYR A N 1
ATOM 2150 C CA . TYR A 1 273 ? -10.761 -7.746 7.095 1.00 98.19 273 TYR A CA 1
ATOM 2151 C C . TYR A 1 273 ? -9.349 -7.357 6.660 1.00 98.19 273 TYR A C 1
ATOM 2153 O O . TYR A 1 273 ? -8.389 -7.953 7.143 1.00 98.19 273 TYR A O 1
ATOM 2161 N N . GLY A 1 274 ? -9.216 -6.343 5.804 1.00 98.12 274 GLY A N 1
ATOM 2162 C CA . GLY A 1 274 ? -7.913 -6.016 5.231 1.00 98.12 274 GLY A CA 1
ATOM 2163 C C . GLY A 1 274 ? -7.861 -4.774 4.352 1.00 98.12 274 GLY A C 1
ATOM 2164 O O . GLY A 1 274 ? -8.880 -4.269 3.882 1.00 98.12 274 GLY A O 1
ATOM 2165 N N . ALA A 1 275 ? -6.641 -4.294 4.136 1.00 98.69 275 ALA A N 1
ATOM 2166 C CA . ALA A 1 275 ? -6.290 -3.338 3.106 1.00 98.69 275 ALA A CA 1
ATOM 2167 C C . ALA A 1 275 ? -5.572 -4.078 1.973 1.00 98.69 275 ALA A C 1
ATOM 2169 O O . ALA A 1 275 ? -4.457 -4.570 2.145 1.00 98.69 275 ALA A O 1
ATOM 2170 N N . TYR A 1 276 ? -6.229 -4.166 0.822 1.00 98.81 276 TYR A N 1
ATOM 2171 C CA . TYR A 1 276 ? -5.739 -4.926 -0.319 1.00 98.81 276 TYR A CA 1
ATOM 2172 C C . TYR A 1 276 ? -5.082 -3.988 -1.320 1.00 98.81 276 TYR A C 1
ATOM 2174 O O . TYR A 1 276 ? -5.750 -3.135 -1.909 1.00 98.81 276 TYR A O 1
ATOM 2182 N N . THR A 1 277 ? -3.772 -4.123 -1.483 1.00 98.94 277 THR A N 1
ATOM 2183 C CA . THR A 1 277 ? -2.979 -3.250 -2.345 1.00 98.94 277 THR A CA 1
ATOM 2184 C C . THR A 1 277 ? -2.913 -3.822 -3.749 1.00 98.94 277 THR A C 1
ATOM 2186 O O . THR A 1 277 ? -2.679 -5.018 -3.943 1.00 98.94 277 THR A O 1
ATOM 2189 N N . VAL A 1 278 ? -3.121 -2.937 -4.716 1.00 98.88 278 VAL A N 1
ATOM 2190 C CA . VAL A 1 278 ? -3.073 -3.212 -6.150 1.00 98.88 278 VAL A CA 1
ATOM 2191 C C . VAL A 1 278 ? -1.808 -2.605 -6.717 1.00 98.88 278 VAL A C 1
ATOM 2193 O O . VAL A 1 278 ? -1.517 -1.455 -6.389 1.00 98.88 278 VAL A O 1
ATOM 2196 N N . ASN A 1 279 ? -1.121 -3.316 -7.602 1.00 98.69 279 ASN A N 1
ATOM 2197 C CA . ASN A 1 279 ? -0.332 -2.695 -8.653 1.00 98.69 279 ASN A CA 1
ATOM 2198 C C . ASN A 1 279 ? -1.032 -2.919 -9.987 1.00 98.69 279 ASN A C 1
ATOM 2200 O O . ASN A 1 279 ? -1.300 -4.053 -10.375 1.00 98.69 279 ASN A O 1
ATOM 2204 N N . ALA A 1 280 ? -1.395 -1.816 -10.622 1.00 98.44 280 ALA A N 1
ATOM 2205 C CA . ALA A 1 280 ? -2.024 -1.784 -11.926 1.00 98.44 280 ALA A CA 1
ATOM 2206 C C . ALA A 1 280 ? -1.366 -0.645 -12.697 1.00 98.44 280 ALA A C 1
ATOM 2208 O O . ALA A 1 280 ? -1.776 0.513 -12.530 1.00 98.44 280 ALA A O 1
ATOM 2209 N N . HIS A 1 281 ? -0.345 -0.979 -13.486 1.00 98.50 281 HIS A N 1
ATOM 2210 C CA . HIS A 1 281 ? 0.566 -0.061 -14.159 1.00 98.50 281 HIS A CA 1
ATOM 2211 C C . HIS A 1 281 ? -0.161 1.161 -14.705 1.00 98.50 281 HIS A C 1
ATOM 2213 O O . HIS A 1 281 ? -1.174 1.070 -15.408 1.00 98.50 281 HIS A O 1
ATOM 2219 N N . THR A 1 282 ? 0.344 2.336 -14.349 1.00 98.19 282 THR A N 1
ATOM 2220 C CA . THR A 1 282 ? -0.152 3.633 -14.813 1.00 98.19 282 THR A CA 1
ATOM 2221 C C . THR A 1 282 ? 0.551 4.091 -16.086 1.00 98.19 282 THR A C 1
ATOM 2223 O O . THR A 1 282 ? 0.315 5.208 -16.539 1.00 98.19 282 THR A O 1
ATOM 2226 N N . ASP A 1 283 ? 1.310 3.204 -16.733 1.00 97.44 283 ASP A N 1
ATOM 2227 C CA . ASP A 1 283 ? 1.824 3.375 -18.094 1.00 97.44 283 ASP A CA 1
ATOM 2228 C C . ASP A 1 283 ? 0.719 3.623 -19.128 1.00 97.44 283 ASP A C 1
ATOM 2230 O O . ASP A 1 283 ? 0.924 4.321 -20.121 1.00 97.44 283 ASP A O 1
ATOM 2234 N N . GLN A 1 284 ? -0.474 3.079 -18.879 1.00 97.19 284 GLN A N 1
ATOM 2235 C CA . GLN A 1 284 ? -1.675 3.310 -19.672 1.00 97.19 284 GLN A CA 1
ATOM 2236 C C . GLN A 1 284 ? -2.784 3.904 -18.806 1.00 97.19 284 GLN A C 1
ATOM 2238 O O . GLN A 1 284 ? -3.000 3.522 -17.651 1.00 97.19 284 GLN A O 1
ATOM 2243 N N . ALA A 1 285 ? -3.552 4.819 -19.400 1.00 97.12 285 ALA A N 1
ATOM 2244 C CA . ALA A 1 285 ? -4.673 5.465 -18.723 1.00 97.12 285 ALA A CA 1
ATOM 2245 C C . ALA A 1 285 ? -5.721 4.453 -18.230 1.00 97.12 285 ALA A C 1
ATOM 2247 O O . ALA A 1 285 ? -6.286 4.621 -17.150 1.00 97.12 285 ALA A O 1
ATOM 2248 N N . ILE A 1 286 ? -5.962 3.395 -19.007 1.00 97.88 286 ILE A N 1
ATOM 2249 C CA . ILE A 1 286 ? -6.972 2.371 -18.740 1.00 97.88 286 ILE A CA 1
ATOM 2250 C C . ILE A 1 286 ? -6.337 1.004 -18.987 1.00 97.88 286 ILE A C 1
ATOM 2252 O O . ILE A 1 286 ? -5.771 0.789 -20.057 1.00 97.88 286 ILE A O 1
ATOM 2256 N N . ILE A 1 287 ? -6.461 0.111 -18.006 1.00 98.25 287 ILE A N 1
ATOM 2257 C CA . ILE A 1 287 ? -6.155 -1.320 -18.118 1.00 98.25 287 ILE A CA 1
ATOM 2258 C C . ILE A 1 287 ? -7.277 -2.116 -17.442 1.00 98.25 287 ILE A C 1
ATOM 2260 O O . ILE A 1 287 ? -7.976 -1.580 -16.569 1.00 98.25 287 ILE A O 1
ATOM 2264 N N . ASP A 1 288 ? -7.454 -3.372 -17.841 1.00 98.31 288 ASP A N 1
ATOM 2265 C CA . ASP A 1 288 ? -8.591 -4.195 -17.421 1.00 98.31 288 ASP A CA 1
ATOM 2266 C C . ASP A 1 288 ? -8.560 -4.497 -15.916 1.00 98.31 288 ASP A C 1
ATOM 2268 O O . ASP A 1 288 ? -9.602 -4.488 -15.258 1.00 98.31 288 ASP A O 1
ATOM 2272 N N . GLU A 1 289 ? -7.373 -4.677 -15.338 1.00 98.56 289 GLU A N 1
ATOM 2273 C CA . GLU A 1 289 ? -7.153 -4.972 -13.923 1.00 98.56 289 GLU A CA 1
ATOM 2274 C C . GLU A 1 289 ? -7.649 -3.824 -13.036 1.00 98.56 289 GLU A C 1
ATOM 2276 O O . GLU A 1 289 ? -8.426 -4.034 -12.099 1.00 98.56 289 GLU A O 1
ATOM 2281 N N . ALA A 1 290 ? -7.277 -2.583 -13.368 1.00 98.75 290 ALA A N 1
ATOM 2282 C CA . ALA A 1 290 ? -7.714 -1.398 -12.633 1.00 98.75 290 ALA A CA 1
ATOM 2283 C C . ALA A 1 290 ? -9.234 -1.193 -12.722 1.00 98.75 290 ALA A C 1
ATOM 2285 O O . ALA A 1 290 ? -9.882 -0.892 -11.714 1.00 98.75 290 ALA A O 1
ATOM 2286 N N . GLU A 1 291 ? -9.817 -1.373 -13.911 1.00 98.75 291 GLU A N 1
ATOM 2287 C CA . GLU A 1 291 ? -11.264 -1.259 -14.124 1.00 98.75 291 GLU A CA 1
ATOM 2288 C C . GLU A 1 291 ? -12.027 -2.341 -13.351 1.00 98.75 291 GLU A C 1
ATOM 2290 O O . GLU A 1 291 ? -13.002 -2.040 -12.656 1.00 98.75 291 GLU A O 1
ATOM 2295 N N . ALA A 1 292 ? -11.556 -3.588 -13.408 1.00 98.88 292 ALA A N 1
ATOM 2296 C CA . ALA A 1 292 ? -12.145 -4.718 -12.702 1.00 98.88 292 ALA A CA 1
ATOM 2297 C C . ALA A 1 292 ? -12.088 -4.538 -11.180 1.00 98.88 292 ALA A C 1
ATOM 2299 O O . ALA A 1 292 ? -13.081 -4.801 -10.493 1.00 98.88 292 ALA A O 1
ATOM 2300 N N . VAL A 1 293 ? -10.966 -4.044 -10.645 1.00 98.94 293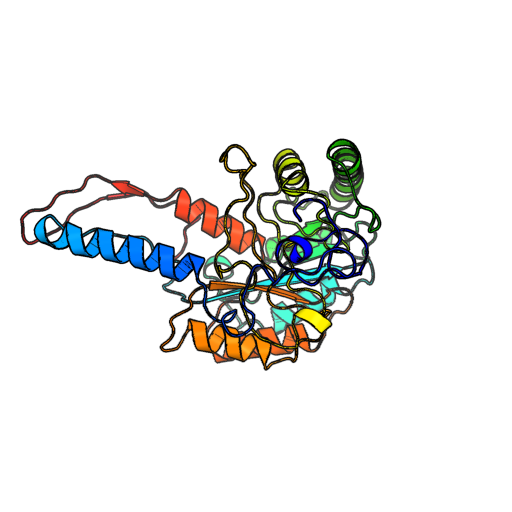 VAL A N 1
ATOM 2301 C CA . VAL A 1 293 ? -10.835 -3.742 -9.216 1.00 98.94 293 VAL A CA 1
ATOM 2302 C C . VAL A 1 293 ? -11.805 -2.645 -8.793 1.00 98.94 293 VAL A C 1
ATOM 2304 O O . VAL A 1 293 ? -12.543 -2.827 -7.821 1.00 98.94 293 VAL A O 1
ATOM 2307 N N . VAL A 1 294 ? -11.856 -1.524 -9.520 1.00 98.94 294 VAL A N 1
ATOM 2308 C CA . VAL A 1 294 ? -12.772 -0.424 -9.189 1.00 98.94 294 VAL A CA 1
ATOM 2309 C C . VAL A 1 294 ? -14.228 -0.883 -9.273 1.00 98.94 294 VAL A C 1
ATOM 2311 O O . VAL A 1 294 ? -15.015 -0.595 -8.369 1.00 98.94 294 VAL A O 1
ATOM 2314 N N . ALA A 1 295 ? -14.599 -1.628 -10.315 1.00 98.88 295 ALA A N 1
ATOM 2315 C CA . ALA A 1 295 ? -15.945 -2.170 -10.462 1.00 98.88 295 ALA A CA 1
ATOM 2316 C C . ALA A 1 295 ? -16.309 -3.118 -9.305 1.00 98.88 295 ALA A C 1
ATOM 2318 O O . ALA A 1 295 ? -17.389 -2.987 -8.722 1.00 98.88 295 ALA A O 1
ATOM 2319 N N . SER A 1 296 ? -15.396 -4.022 -8.932 1.00 98.94 296 SER A N 1
ATOM 2320 C CA . SER A 1 296 ? -15.586 -4.965 -7.825 1.00 98.94 296 SER A CA 1
ATOM 2321 C C . SER A 1 296 ? -15.754 -4.255 -6.480 1.00 98.94 296 SER A C 1
ATOM 2323 O O . SER A 1 296 ? -16.684 -4.567 -5.730 1.00 98.94 296 SER A O 1
ATOM 2325 N N . ALA A 1 297 ? -14.910 -3.258 -6.203 1.00 98.94 297 ALA A N 1
ATOM 2326 C CA . ALA A 1 297 ? -14.962 -2.471 -4.978 1.00 98.94 297 ALA A CA 1
ATOM 2327 C C . ALA A 1 297 ? -16.271 -1.673 -4.871 1.00 98.94 297 ALA A C 1
ATOM 2329 O O . ALA A 1 297 ? -16.957 -1.740 -3.847 1.00 98.94 297 ALA A O 1
ATOM 2330 N N . LYS A 1 298 ? -16.695 -1.005 -5.956 1.00 98.81 298 LYS A N 1
ATOM 2331 C CA . LYS A 1 298 ? -17.974 -0.275 -6.010 1.00 98.81 298 LYS A CA 1
ATOM 2332 C C . LYS A 1 298 ? -19.173 -1.184 -5.762 1.00 98.81 298 LYS A C 1
ATOM 2334 O O . LYS A 1 298 ? -20.045 -0.826 -4.975 1.00 98.81 298 LYS A O 1
ATOM 2339 N N . ALA A 1 299 ? -19.211 -2.357 -6.398 1.00 98.75 299 ALA A N 1
ATOM 2340 C CA . ALA A 1 299 ? -20.304 -3.319 -6.233 1.00 98.75 299 ALA A CA 1
ATOM 2341 C C . ALA A 1 299 ? -20.460 -3.810 -4.782 1.00 98.75 299 ALA A C 1
ATOM 2343 O O . ALA A 1 299 ? -21.536 -4.256 -4.390 1.00 98.75 299 ALA A O 1
ATOM 2344 N N . ARG A 1 300 ? -19.392 -3.705 -3.983 1.00 98.62 300 ARG A N 1
ATOM 2345 C CA . ARG A 1 300 ? -19.304 -4.189 -2.602 1.00 98.62 300 ARG A CA 1
ATOM 2346 C C . ARG A 1 300 ? -19.271 -3.077 -1.549 1.00 98.62 300 ARG A C 1
ATOM 2348 O O . ARG A 1 300 ? -19.171 -3.375 -0.362 1.00 98.62 300 ARG A O 1
ATOM 2355 N N . GLY A 1 301 ? -19.342 -1.808 -1.958 1.00 98.38 301 GLY A N 1
ATOM 2356 C CA . GLY A 1 301 ? -19.221 -0.667 -1.043 1.00 98.38 301 GLY A CA 1
ATOM 2357 C C . GLY A 1 301 ? -17.853 -0.578 -0.355 1.00 98.38 301 GLY A C 1
ATOM 2358 O O . GLY A 1 301 ? -17.761 -0.105 0.779 1.00 98.38 301 GLY A O 1
ATOM 2359 N N . VAL A 1 302 ? -16.801 -1.068 -1.015 1.00 98.88 302 VAL A N 1
ATOM 2360 C CA . VAL A 1 302 ? -15.421 -1.019 -0.522 1.00 98.88 302 VAL A CA 1
ATOM 2361 C C . VAL A 1 302 ? -14.744 0.247 -1.062 1.00 98.88 302 VAL A C 1
ATOM 2363 O O . VAL A 1 302 ? -14.777 0.473 -2.273 1.00 98.88 302 VAL A O 1
ATOM 2366 N N . PRO A 1 303 ? -14.133 1.082 -0.202 1.00 98.88 303 PRO A N 1
ATOM 2367 C CA . PRO A 1 303 ? -13.424 2.278 -0.640 1.00 98.88 303 PRO A CA 1
ATOM 2368 C C . PRO A 1 303 ? -12.168 1.931 -1.450 1.00 98.88 303 PRO A C 1
ATOM 2370 O O . PRO A 1 303 ? -11.485 0.947 -1.163 1.00 98.88 303 PRO A O 1
ATOM 2373 N N . VAL A 1 304 ? -11.850 2.775 -2.434 1.00 98.94 304 VAL A N 1
ATOM 2374 C CA . VAL A 1 304 ? -10.631 2.699 -3.254 1.00 98.94 304 VAL A CA 1
ATOM 2375 C C . VAL A 1 304 ? -9.837 3.981 -3.039 1.00 98.94 304 VAL A C 1
ATOM 2377 O O . VAL A 1 304 ? -10.306 5.061 -3.402 1.00 98.94 304 VAL A O 1
ATOM 2380 N N . ILE A 1 305 ? -8.667 3.871 -2.415 1.00 98.94 305 ILE A N 1
ATOM 2381 C CA . ILE A 1 305 ? -7.902 5.015 -1.912 1.00 98.94 305 ILE A CA 1
ATOM 2382 C C . ILE A 1 305 ? -6.460 5.020 -2.419 1.00 98.94 305 ILE A C 1
ATOM 2384 O O . ILE A 1 305 ? -5.907 3.984 -2.789 1.00 98.94 305 ILE A O 1
ATOM 2388 N N . ALA A 1 306 ? -5.829 6.192 -2.358 1.00 98.94 306 ALA A N 1
ATOM 2389 C CA . ALA A 1 306 ? -4.388 6.331 -2.523 1.00 98.94 306 ALA A CA 1
ATOM 2390 C C . ALA A 1 306 ? -3.621 5.770 -1.307 1.00 98.94 306 ALA A C 1
ATOM 2392 O O . ALA A 1 306 ? -4.104 5.810 -0.169 1.00 98.94 306 ALA A O 1
ATOM 2393 N N . ALA A 1 307 ? -2.384 5.323 -1.519 1.00 98.94 307 ALA A N 1
ATOM 2394 C CA . ALA A 1 307 ? -1.491 4.838 -0.466 1.00 98.94 307 ALA A CA 1
ATOM 2395 C C . ALA A 1 307 ? -1.265 5.888 0.638 1.00 98.94 307 ALA A C 1
ATOM 2397 O O . ALA A 1 307 ? -1.327 5.563 1.828 1.00 98.94 307 ALA A O 1
ATOM 2398 N N . ARG A 1 308 ? -1.122 7.173 0.289 1.00 98.75 308 ARG A N 1
ATOM 2399 C CA . ARG A 1 308 ? -1.031 8.267 1.274 1.00 98.75 308 ARG A CA 1
ATOM 2400 C C . ARG A 1 308 ? -2.245 8.378 2.194 1.00 98.75 308 ARG A C 1
ATOM 2402 O O . ARG A 1 308 ? -2.089 8.724 3.367 1.00 98.75 308 ARG A O 1
ATOM 2409 N N . GLN A 1 309 ? -3.450 8.091 1.696 1.00 98.75 309 GLN A N 1
ATOM 2410 C CA . GLN A 1 309 ? -4.654 8.095 2.534 1.00 98.75 309 GLN A CA 1
ATOM 2411 C C . GLN A 1 309 ? -4.597 6.963 3.567 1.00 98.75 309 GLN A C 1
ATOM 2413 O O . GLN A 1 309 ? -4.950 7.188 4.725 1.00 98.75 309 GLN A O 1
ATOM 2418 N N . MET A 1 310 ? -4.084 5.786 3.186 1.00 98.88 310 MET A N 1
ATOM 2419 C CA . MET A 1 310 ? -3.849 4.688 4.127 1.00 98.88 310 MET A CA 1
ATOM 2420 C C . MET A 1 310 ? -2.806 5.072 5.183 1.00 98.88 310 MET A C 1
ATOM 2422 O O . MET A 1 310 ? -3.076 4.931 6.374 1.00 98.88 310 MET A O 1
ATOM 2426 N N . LEU A 1 311 ? -1.651 5.614 4.777 1.00 98.81 311 LEU A N 1
ATOM 2427 C CA . LEU A 1 311 ? -0.612 6.063 5.713 1.00 98.81 311 LEU A CA 1
ATOM 2428 C C . LEU A 1 311 ? -1.162 7.089 6.718 1.00 98.81 311 LEU A C 1
ATOM 2430 O O . LEU A 1 311 ? -0.977 6.943 7.927 1.00 98.81 311 LEU A O 1
ATOM 2434 N N . THR A 1 312 ? -1.911 8.077 6.221 1.00 98.50 312 THR A N 1
ATOM 2435 C CA . THR A 1 312 ? -2.545 9.113 7.051 1.00 98.50 312 THR A CA 1
ATOM 2436 C C . THR A 1 312 ? -3.491 8.495 8.082 1.00 98.50 312 THR A C 1
ATOM 2438 O O . THR A 1 312 ? -3.467 8.881 9.252 1.00 98.50 312 THR A O 1
ATOM 2441 N N . TRP A 1 313 ? -4.301 7.510 7.680 1.00 98.56 313 TRP A N 1
ATOM 2442 C CA . TRP A 1 313 ? -5.198 6.802 8.592 1.00 98.56 313 TRP A CA 1
ATOM 2443 C C . TRP A 1 313 ? -4.449 5.984 9.640 1.00 98.56 313 TRP A C 1
ATOM 2445 O O . TRP A 1 313 ? -4.779 6.079 10.821 1.00 98.56 313 TRP A O 1
ATOM 2455 N N . LEU A 1 314 ? -3.441 5.205 9.240 1.00 98.44 314 LEU A N 1
ATOM 2456 C CA . LEU A 1 314 ? -2.664 4.372 10.160 1.00 98.44 314 LEU A CA 1
ATOM 2457 C C . LEU A 1 314 ? -2.007 5.222 11.250 1.00 98.44 314 LEU A C 1
ATOM 2459 O O . LEU A 1 314 ? -2.124 4.904 12.435 1.00 98.44 314 LEU A O 1
ATOM 2463 N N . ASP A 1 315 ? -1.382 6.336 10.869 1.00 98.12 315 ASP A N 1
ATOM 2464 C CA . ASP A 1 315 ? -0.776 7.264 11.821 1.00 98.12 315 ASP A CA 1
ATOM 2465 C C . ASP A 1 315 ? -1.818 7.916 12.729 1.00 98.12 315 ASP A C 1
ATOM 2467 O O . ASP A 1 315 ? -1.652 7.951 13.949 1.00 98.12 315 ASP A O 1
ATOM 2471 N N . ALA A 1 316 ? -2.926 8.396 12.164 1.00 98.19 316 ALA A N 1
ATOM 2472 C CA . ALA A 1 316 ? -3.956 9.072 12.938 1.00 98.19 316 ALA A CA 1
ATOM 2473 C C . ALA A 1 316 ? -4.672 8.130 13.918 1.00 98.19 316 ALA A C 1
ATOM 2475 O O . ALA A 1 316 ? -4.938 8.501 15.067 1.00 98.19 316 ALA A O 1
ATOM 2476 N N . ARG A 1 317 ? -4.949 6.896 13.490 1.00 97.88 317 ARG A N 1
ATOM 2477 C CA . ARG A 1 317 ? -5.509 5.840 14.332 1.00 97.88 317 ARG A CA 1
ATOM 2478 C C . ARG A 1 317 ? -4.549 5.487 15.466 1.00 97.88 317 ARG A C 1
ATOM 2480 O O . ARG A 1 317 ? -4.984 5.418 16.611 1.00 97.88 317 ARG A O 1
ATOM 2487 N N . ASN A 1 318 ? -3.260 5.317 15.173 1.00 96.44 318 ASN A N 1
ATOM 2488 C CA . ASN A 1 318 ? -2.248 4.959 16.173 1.00 96.44 318 ASN A CA 1
ATOM 2489 C C . ASN A 1 318 ? -1.912 6.107 17.141 1.00 96.44 318 ASN A C 1
ATOM 2491 O O . ASN A 1 318 ? -1.505 5.849 18.271 1.00 96.44 318 ASN A O 1
ATOM 2495 N N . ALA A 1 319 ? -2.120 7.362 16.733 1.00 97.44 319 ALA A N 1
ATOM 2496 C CA . ALA A 1 319 ? -2.009 8.534 17.603 1.00 97.44 319 ALA A CA 1
ATOM 2497 C C . ALA A 1 319 ? -3.261 8.778 18.469 1.00 97.44 319 ALA A C 1
ATOM 2499 O O . ALA A 1 319 ? -3.228 9.596 19.390 1.00 97.44 319 ALA A O 1
ATOM 2500 N N . SER A 1 320 ? -4.374 8.096 18.180 1.00 98.19 320 SER A N 1
ATOM 2501 C CA . SER A 1 320 ? -5.610 8.216 18.954 1.00 98.19 320 SER A CA 1
ATOM 2502 C C . SER A 1 320 ? -5.576 7.298 20.175 1.00 98.19 320 SER A C 1
ATOM 2504 O O . SER A 1 320 ? -5.040 6.193 20.127 1.00 98.19 320 SER A O 1
ATOM 2506 N N . THR A 1 321 ? -6.153 7.737 21.295 1.00 97.44 321 THR A N 1
ATOM 2507 C CA . THR A 1 321 ? -6.086 6.998 22.566 1.00 97.44 321 THR A CA 1
ATOM 2508 C C . THR A 1 321 ? -7.386 7.069 23.359 1.00 97.44 321 THR A C 1
ATOM 2510 O O . THR A 1 321 ? -8.159 8.023 23.253 1.00 97.44 321 THR A O 1
ATOM 2513 N N . PHE A 1 322 ? -7.607 6.051 24.191 1.00 96.81 322 PHE A N 1
ATOM 2514 C CA . PHE A 1 322 ? -8.616 6.063 25.246 1.00 96.81 322 PHE A CA 1
ATOM 2515 C C . PHE A 1 322 ? -7.946 6.366 26.591 1.00 96.81 322 PHE A C 1
ATOM 2517 O O . PHE A 1 322 ? -6.876 5.833 26.887 1.00 96.81 322 PHE A O 1
ATOM 2524 N N . GLY A 1 323 ? -8.584 7.177 27.432 1.00 96.00 323 GLY A N 1
ATOM 2525 C CA . GLY A 1 323 ? -8.066 7.555 28.748 1.00 96.00 323 GLY A CA 1
ATOM 2526 C C . GLY A 1 323 ? -9.165 7.753 29.789 1.00 96.00 323 GLY A C 1
ATOM 2527 O O . GLY A 1 323 ? -10.345 7.586 29.497 1.00 96.00 323 GLY A O 1
ATOM 2528 N N . ALA A 1 324 ? -8.775 8.115 31.016 1.00 96.31 324 ALA A N 1
ATOM 2529 C CA . ALA A 1 324 ? -9.694 8.448 32.116 1.00 96.31 324 ALA A CA 1
ATOM 2530 C C . ALA A 1 324 ? -10.812 7.404 32.353 1.00 96.31 324 ALA A C 1
ATOM 2532 O O . ALA A 1 324 ? -11.985 7.742 32.494 1.00 96.31 324 ALA A O 1
ATOM 2533 N N . PHE A 1 325 ? -10.449 6.119 32.376 1.00 95.88 325 PHE A N 1
ATOM 2534 C CA . PHE A 1 325 ? -11.409 5.027 32.538 1.00 95.88 325 PHE A CA 1
ATOM 2535 C C . PHE A 1 325 ? -12.039 4.991 33.936 1.00 95.88 325 PHE A C 1
ATOM 2537 O O . PHE A 1 325 ? -11.324 4.892 34.931 1.00 95.88 325 PHE A O 1
ATOM 2544 N N . SER A 1 326 ? -13.370 4.925 33.993 1.00 95.56 326 SER A N 1
ATOM 2545 C CA . SER A 1 326 ? -14.155 4.653 35.201 1.00 95.56 326 SER A CA 1
ATOM 2546 C C . SER A 1 326 ? -15.212 3.583 34.922 1.00 95.56 326 SER A C 1
ATOM 2548 O O . SER A 1 326 ? -15.835 3.586 33.861 1.00 95.56 326 SER A O 1
ATOM 2550 N N . TRP A 1 327 ? -15.398 2.650 35.856 1.00 95.81 327 TRP A N 1
ATOM 2551 C CA . TRP A 1 327 ? -16.376 1.566 35.753 1.00 95.81 327 TRP A CA 1
ATOM 2552 C C . TRP A 1 327 ? -17.139 1.417 37.068 1.00 95.81 327 TRP A C 1
ATOM 2554 O O . TRP A 1 327 ? -16.525 1.210 38.113 1.00 95.81 327 TRP A O 1
ATOM 2564 N N . SER A 1 328 ? -18.470 1.500 37.010 1.00 94.94 328 SER A N 1
ATOM 2565 C CA . SER A 1 328 ? -19.350 1.414 38.188 1.00 94.94 328 SER A CA 1
ATOM 2566 C C . SER A 1 328 ? -19.944 0.021 38.442 1.00 94.94 328 SER A C 1
ATOM 2568 O O . SER A 1 328 ? -20.728 -0.144 39.371 1.00 94.94 328 SER A O 1
ATOM 2570 N N . GLY A 1 329 ? -19.635 -0.970 37.600 1.00 93.75 329 GLY A N 1
ATOM 2571 C CA . GLY A 1 329 ? -20.332 -2.264 37.572 1.00 93.75 329 GLY A CA 1
ATOM 2572 C C . GLY A 1 329 ? -21.473 -2.336 36.550 1.00 93.75 329 GLY A C 1
ATOM 2573 O O . GLY A 1 329 ? -21.876 -3.434 36.177 1.00 93.75 329 GLY A O 1
ATOM 2574 N N . SER A 1 330 ? -21.957 -1.194 36.053 1.00 94.06 330 SER A N 1
ATOM 2575 C CA . SER A 1 330 ? -23.012 -1.125 35.026 1.00 94.06 330 SER A CA 1
ATOM 2576 C C . SER A 1 330 ? -22.752 -0.103 33.918 1.00 94.06 330 SER A C 1
ATOM 2578 O O . SER A 1 330 ? -23.278 -0.261 32.819 1.00 94.06 330 SER A O 1
ATOM 2580 N N . ALA A 1 331 ? -21.933 0.923 34.170 1.00 95.06 331 ALA A N 1
ATOM 2581 C CA . ALA A 1 331 ? -21.602 1.957 33.196 1.00 95.06 331 ALA A CA 1
ATOM 2582 C C . ALA A 1 331 ? -20.086 2.156 33.094 1.00 95.06 331 ALA A C 1
ATOM 2584 O O . ALA A 1 331 ? -19.392 2.287 34.107 1.00 95.06 331 ALA A O 1
ATOM 2585 N N . LEU A 1 332 ? -19.586 2.169 31.853 1.00 95.25 332 LEU A N 1
ATOM 2586 C CA . LEU A 1 332 ? -18.200 2.485 31.520 1.00 95.25 332 LEU A CA 1
ATOM 2587 C C . LEU A 1 332 ? -18.135 3.924 31.016 1.00 95.25 332 LEU A C 1
ATOM 2589 O O . LEU A 1 332 ? -18.806 4.263 30.044 1.00 95.25 332 LEU A O 1
ATOM 2593 N N . SER A 1 333 ? -17.268 4.723 31.629 1.00 96.69 333 SER A N 1
ATOM 2594 C CA . SER A 1 333 ? -16.921 6.067 31.169 1.00 96.69 333 SER A CA 1
ATOM 2595 C C . SER A 1 333 ? -15.439 6.126 30.811 1.00 96.69 333 SER A C 1
ATOM 2597 O O . SER A 1 333 ? -14.605 5.525 31.491 1.00 96.69 333 SER A O 1
ATOM 2599 N N . PHE A 1 334 ? -15.110 6.844 29.743 1.00 96.88 334 PHE A N 1
ATOM 2600 C CA . PHE A 1 334 ? -13.744 7.093 29.287 1.00 96.88 334 PHE A CA 1
ATOM 2601 C C . PHE A 1 334 ? -13.706 8.363 28.434 1.00 96.88 334 PHE A C 1
ATOM 2603 O O . PHE A 1 334 ? -14.724 8.787 27.889 1.00 96.88 334 PHE A O 1
ATOM 2610 N N . ASN A 1 335 ? -12.513 8.925 28.279 1.00 97.44 335 ASN A N 1
ATOM 2611 C CA . ASN A 1 335 ? -12.232 9.977 27.312 1.00 97.44 335 ASN A CA 1
ATOM 2612 C C . ASN A 1 335 ? -11.610 9.368 26.056 1.00 97.44 335 ASN A C 1
ATOM 2614 O O . ASN A 1 335 ? -10.840 8.409 26.144 1.00 97.44 335 ASN A O 1
ATOM 2618 N N . VAL A 1 336 ? -11.901 9.963 24.902 1.00 96.81 336 VAL A N 1
ATOM 2619 C CA . VAL A 1 336 ? -11.225 9.658 23.638 1.00 96.81 336 VAL A CA 1
ATOM 2620 C C . VAL A 1 336 ? -10.435 10.886 23.217 1.00 96.81 336 VAL A C 1
ATOM 2622 O O . VAL A 1 336 ? -11.019 11.938 22.960 1.00 96.81 336 VAL A O 1
ATOM 2625 N N . THR A 1 337 ? -9.117 10.749 23.116 1.00 97.50 337 THR A N 1
ATOM 2626 C CA . THR A 1 337 ? -8.271 11.734 22.440 1.00 97.50 337 THR A CA 1
ATOM 2627 C C . THR A 1 337 ? -8.100 11.263 21.006 1.00 97.50 337 THR A C 1
ATOM 2629 O O . THR A 1 337 ? -7.320 10.350 20.739 1.00 97.50 337 THR A O 1
ATOM 2632 N N . ARG A 1 338 ? -8.873 11.847 20.089 1.00 95.88 338 ARG A N 1
ATOM 2633 C CA . ARG A 1 338 ? -8.846 11.502 18.665 1.00 95.88 338 ARG A CA 1
ATOM 2634 C C . ARG A 1 338 ? -7.853 12.392 17.924 1.00 95.88 338 ARG A C 1
ATOM 2636 O O . ARG A 1 338 ? -7.915 13.614 18.055 1.00 95.88 338 ARG A O 1
ATOM 2643 N N . SER A 1 339 ? -7.004 11.801 17.087 1.00 96.81 339 SER A N 1
ATOM 2644 C CA . SER A 1 339 ? -6.251 12.571 16.096 1.00 96.81 339 SER A CA 1
ATOM 2645 C C . SER A 1 339 ? -7.221 13.310 15.156 1.00 96.81 339 SER A C 1
ATOM 2647 O O . SER A 1 339 ? -8.207 12.714 14.706 1.00 96.81 339 SER A O 1
ATOM 2649 N N . PRO A 1 340 ? -6.975 14.587 14.806 1.00 93.38 340 PRO A N 1
ATOM 2650 C CA . PRO A 1 340 ? -7.803 15.305 13.837 1.00 93.38 340 PRO A CA 1
ATOM 2651 C C . PRO A 1 340 ? -7.921 14.586 12.487 1.00 93.38 340 PRO A C 1
ATOM 2653 O O . PRO A 1 340 ? -8.981 14.643 11.871 1.00 93.38 340 PRO A O 1
ATOM 2656 N N . ALA A 1 341 ? -6.873 13.863 12.077 1.00 93.69 341 ALA A N 1
ATOM 2657 C CA . ALA A 1 341 ? -6.821 13.110 10.824 1.00 93.69 341 ALA A CA 1
ATOM 2658 C C . ALA A 1 341 ? -7.505 11.727 10.889 1.00 93.69 341 ALA A C 1
ATOM 2660 O O . ALA A 1 341 ? -7.670 11.083 9.857 1.00 93.69 341 ALA A O 1
ATOM 2661 N N . ALA A 1 342 ? -7.939 11.265 12.069 1.00 95.69 342 ALA A N 1
ATOM 2662 C CA . ALA A 1 342 ? -8.640 9.988 12.225 1.00 95.69 342 ALA A CA 1
ATOM 2663 C C . ALA A 1 342 ? -10.144 10.173 11.966 1.00 95.69 342 ALA A C 1
ATOM 2665 O O . ALA A 1 342 ? -10.984 9.983 12.848 1.00 95.69 342 ALA A O 1
ATOM 2666 N N . ASN A 1 343 ? -10.477 10.641 10.764 1.00 94.50 343 ASN A N 1
ATOM 2667 C CA . ASN A 1 343 ? -11.857 10.848 10.347 1.00 94.50 343 ASN A CA 1
ATOM 2668 C C . ASN A 1 343 ? -12.602 9.503 10.290 1.00 94.50 343 ASN A C 1
ATOM 2670 O O . ASN A 1 343 ? -12.076 8.540 9.744 1.00 94.50 343 ASN A O 1
ATOM 2674 N N . GLY A 1 344 ? -13.802 9.433 10.871 1.00 94.12 344 GLY A N 1
ATOM 2675 C CA . GLY A 1 344 ? -14.592 8.196 10.943 1.00 94.12 344 GLY A CA 1
ATOM 2676 C C . GLY A 1 344 ? -14.116 7.142 11.959 1.00 94.12 344 GLY A C 1
ATOM 2677 O O . GLY A 1 344 ? -14.536 5.993 11.836 1.00 94.12 344 GLY A O 1
ATOM 2678 N N . LEU A 1 345 ? -13.238 7.496 12.915 1.00 93.12 345 LEU A N 1
ATOM 2679 C CA . LEU A 1 345 ? -12.740 6.594 13.975 1.00 93.12 345 LEU A CA 1
ATOM 2680 C C . LEU A 1 345 ? -13.785 6.212 15.030 1.00 93.12 345 LEU A C 1
ATOM 2682 O O . LEU A 1 345 ? -14.479 7.133 15.523 1.00 93.12 345 LEU A O 1
#

Nearest PDB structures (foldseek):
  1m4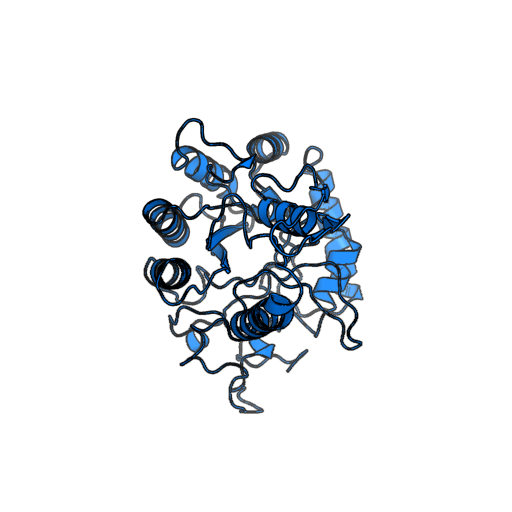1-assembly1_A  TM=3.851E-01  e=1.998E-01  Escherichia coli
  1sce-assembly2_A  TM=5.263E-01  e=1.534E+00  Schizosaccharomyces pombe
  6y32-assembly3_E  TM=2.724E-01  e=2.270E-01  Homo sapiens
  7nkk-assembly1_G  TM=2.276E-01  e=8.039E+00  Mycolicibacterium smegmatis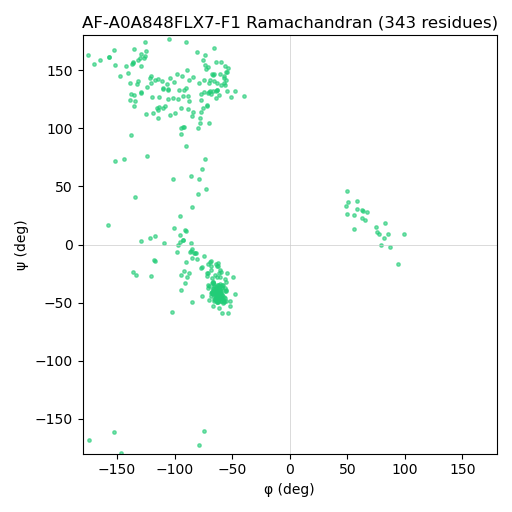 MC2 155

Organism: NCBI:txid2728836

Secondary structure (DSSP, 8-state):
-TT---SS-SS-BSGGGT--EETTEE---SS-GGGTTS-HHHHHHHHHHHHHHHHHTTT-------SSGGG-SEEEEEEEEESSSS-HHHHHHHHHHHSPTT--TTTT-S---EEEE-TTSS--HHHHHHHHHTT-EEEE----TT----HHHHHHHHHHHHHHHHHH-TTSPPP-EE--GGGB--SSSHHHHHHHHTT--EE---B---HHHHTT--S-TTS-SS-EEEE-TTSPEEEEEE--EEEESSS---TTHHHHHHHHHHHSSS---EEEEEE--TTSS--HHHHHHHHHHHHTT--EE-HHHHHHHHHHHHH-EEEEEEE-SS-EEEEEE--TT-TT-

Radius of gyration: 20.34 Å; Cα contacts (8 Å, |Δi|>4): 712; chains: 1; bounding box: 48×49×59 Å

Sequence (345 aa):
WAAQERDGLTPIRSDDKYYGAAAADPQSDWVDLAKVAIPQADEQQRLLANLITHMNLARKPLPRFWYFPNGHKAVVIMTGDDHANGGTPGRFERFKQLSTPGCSVANWECIRGTSYVYTDTAMSNAQAAQYDAEGFETSLHATTRCDDYDAASLDQNYAEQLAYWQSKYTSLPAPATQRHHCIVWSDWASGAQVQAKYGMRLDTSYYFWPPGWVDDVPGLFTGSAMPMRFMRLDGNFIDVYQAATQMTDESGQSYPYVVNTLLDRALGAEGYYGAYTVNAHTDQAIIDEAEAVVASAKARGVPVIAARQMLTWLDARNASTFGAFSWSGSALSFNVTRSPAANGL

Foldseek 3Di:
DFQDDFPPDDDDALCSQFRQCRPVGHDDGPDDLVCQAALQVVVVVVVVVVCVQVVCVVPDGDDDDAQAFQNDLEAEAAEAEAAQLQLQLLQLVVQQVLQDPPADLLRLRGAEYEYAYQLNRPAALVSQLVSVVVAYHYAHQQEPVRDADDLVSSLVSCVVRQVSNCVGNVNDDHHQEYEHVVLHRRGQPSVLVSCLVRNHQEYASQEDDALVNPVLRQGHSVSAQEFDFRADPVGHTRNHTHRYARAEPHRNHDPPPNLLSSLCCCVDPVVRGHHHYYYDHSSRSDDPSSVRNSVSCVVNVHRNHHPVLVVLQVVQSVPKDWADWDDDPPDIDIDIDGRPSNHND

Mean predicted aligned error: 3.02 Å